Protein AF-A0A1Y2ICF9-F1 (afdb_monomer_lite)

Organism: Trametes coccinea (strain BRFM310) (NCBI:txid1353009)

Radius of gyration: 53.93 Å; chains: 1; bounding box: 78×38×171 Å

Structure (mmCIF, N/CA/C/O backbone):
data_AF-A0A1Y2ICF9-F1
#
_entry.id   AF-A0A1Y2ICF9-F1
#
loop_
_atom_site.group_PDB
_atom_site.id
_atom_site.type_symbol
_atom_site.label_atom_id
_atom_site.label_alt_id
_atom_site.label_comp_id
_atom_site.label_asym_id
_atom_site.label_entity_id
_atom_site.label_seq_id
_atom_site.pdbx_PDB_ins_code
_atom_site.Cartn_x
_atom_site.Cartn_y
_atom_site.Cartn_z
_atom_site.occupancy
_atom_site.B_iso_or_equiv
_atom_site.auth_seq_id
_atom_site.auth_comp_id
_atom_site.auth_asym_id
_atom_site.auth_atom_id
_atom_site.pdbx_PDB_model_num
ATOM 1 N N . MET A 1 1 ? 3.683 20.636 145.045 1.00 34.81 1 MET A N 1
ATOM 2 C CA . MET A 1 1 ? 4.349 19.622 144.196 1.00 34.81 1 MET A CA 1
ATOM 3 C C . MET A 1 1 ? 3.265 18.666 143.721 1.00 34.81 1 MET A C 1
ATOM 5 O O . MET A 1 1 ? 2.568 18.161 144.579 1.00 34.81 1 MET A O 1
ATOM 9 N N . ALA A 1 2 ? 2.976 18.419 142.451 1.00 38.34 2 ALA A N 1
ATOM 10 C CA . ALA A 1 2 ? 3.528 18.870 141.181 1.00 38.34 2 ALA A CA 1
ATOM 11 C C . ALA A 1 2 ? 2.382 18.746 140.137 1.00 38.34 2 ALA A C 1
ATOM 13 O O . ALA A 1 2 ? 1.603 17.802 140.198 1.00 38.34 2 ALA A O 1
ATOM 14 N N . THR A 1 3 ? 2.125 19.810 139.366 1.00 39.16 3 THR A N 1
ATOM 15 C CA . THR A 1 3 ? 2.226 19.852 137.885 1.00 39.16 3 THR A CA 1
ATOM 16 C C . THR A 1 3 ? 1.161 19.025 137.144 1.00 39.16 3 THR A C 1
ATOM 18 O O . THR A 1 3 ? 1.224 17.806 137.115 1.00 39.16 3 THR A O 1
ATOM 21 N N . SER A 1 4 ? 0.100 19.646 136.610 1.00 44.91 4 SER A N 1
ATOM 22 C CA . SER A 1 4 ? 0.092 20.302 135.283 1.00 44.91 4 SER A CA 1
ATOM 23 C C . SER A 1 4 ? 0.595 19.360 134.190 1.00 44.91 4 SER A C 1
ATOM 25 O O . SER A 1 4 ? 1.806 19.208 134.095 1.00 44.91 4 SER A O 1
ATOM 27 N N . HIS A 1 5 ? -0.319 18.752 133.412 1.00 50.75 5 HIS A N 1
ATOM 28 C CA . HIS A 1 5 ? -0.173 18.408 131.978 1.00 50.75 5 HIS A CA 1
ATOM 29 C C . HIS A 1 5 ? -1.442 17.735 131.360 1.00 50.75 5 HIS A C 1
ATOM 31 O O . HIS A 1 5 ? -1.362 16.605 130.899 1.00 50.75 5 HIS A O 1
ATOM 37 N N . PRO A 1 6 ? -2.632 18.382 131.299 1.00 53.06 6 PRO A N 1
ATOM 38 C CA . PRO A 1 6 ? -3.702 17.927 130.391 1.00 53.06 6 PRO A CA 1
ATOM 39 C C . PRO A 1 6 ? -3.898 18.840 129.163 1.00 53.06 6 PRO A C 1
ATOM 41 O O . PRO A 1 6 ? -4.589 18.473 128.216 1.00 53.06 6 PRO A O 1
ATOM 44 N N . ILE A 1 7 ? -3.292 20.034 129.153 1.00 54.41 7 ILE A N 1
ATOM 45 C CA . ILE A 1 7 ? -3.533 21.051 128.112 1.00 54.41 7 ILE A CA 1
ATOM 46 C C . ILE A 1 7 ? -2.681 20.790 126.857 1.00 54.41 7 ILE A C 1
ATOM 48 O O . ILE A 1 7 ? -3.176 20.918 125.743 1.00 54.41 7 ILE A O 1
ATOM 52 N N . THR A 1 8 ? -1.432 20.340 127.004 1.00 53.88 8 THR A N 1
ATOM 53 C CA . THR A 1 8 ? -0.545 20.020 125.868 1.00 53.88 8 THR A CA 1
ATOM 54 C C . THR A 1 8 ? -0.964 18.755 125.115 1.00 53.88 8 THR A C 1
ATOM 56 O O . THR A 1 8 ? -0.799 18.696 123.899 1.00 53.88 8 THR A O 1
ATOM 59 N N . GLN A 1 9 ? -1.578 17.775 125.788 1.00 55.34 9 GLN A N 1
ATOM 60 C CA . GLN A 1 9 ? -2.111 16.575 125.129 1.00 55.34 9 GLN A CA 1
ATOM 61 C C . GLN A 1 9 ? -3.333 16.880 124.256 1.00 55.34 9 GLN A C 1
ATOM 63 O O . GLN A 1 9 ? -3.392 16.373 123.140 1.00 55.34 9 GLN A O 1
ATOM 68 N N . ASN A 1 10 ? -4.237 17.764 124.697 1.00 61.06 10 ASN A N 1
ATOM 69 C CA . ASN A 1 10 ? -5.411 18.153 123.907 1.00 61.06 10 ASN A CA 1
ATOM 70 C C . ASN A 1 10 ? -5.037 18.904 122.617 1.00 61.06 10 ASN A C 1
ATOM 72 O O . ASN A 1 10 ? -5.559 18.586 121.549 1.00 61.06 10 ASN A O 1
ATOM 76 N N . VAL A 1 11 ? -4.077 19.833 122.685 1.00 68.50 11 VAL A N 1
ATOM 77 C CA . VAL A 1 11 ? -3.631 20.605 121.509 1.00 68.50 11 VAL A CA 1
ATOM 78 C C . VAL A 1 11 ? -2.923 19.714 120.483 1.00 68.50 11 VAL A C 1
ATOM 80 O O . VAL A 1 11 ? -3.147 19.855 119.283 1.00 68.50 11 VAL A O 1
ATOM 83 N N . ILE A 1 12 ? -2.114 18.748 120.932 1.00 72.25 12 ILE A N 1
ATOM 84 C CA . ILE A 1 12 ? -1.444 17.793 120.033 1.00 72.25 12 ILE A CA 1
ATOM 85 C C . ILE A 1 12 ? -2.461 16.844 119.383 1.00 72.25 12 ILE A C 1
ATOM 87 O O . ILE A 1 12 ? -2.347 16.553 118.192 1.00 72.25 12 ILE A O 1
ATOM 91 N N . THR A 1 13 ? -3.482 16.388 120.115 1.00 75.88 13 THR A N 1
ATOM 92 C CA . THR A 1 13 ? -4.549 15.563 119.525 1.00 75.88 13 THR A CA 1
ATOM 93 C C . THR A 1 13 ? -5.399 16.332 118.518 1.00 75.88 13 THR A C 1
ATOM 95 O O . THR A 1 13 ? -5.801 15.762 117.507 1.00 75.88 13 THR A O 1
ATOM 98 N N . GLU A 1 14 ? -5.637 17.623 118.744 1.00 76.31 14 GLU A N 1
ATOM 99 C CA . GLU A 1 14 ? -6.424 18.469 117.844 1.00 76.31 14 GLU A CA 1
ATOM 100 C C . GLU A 1 14 ? -5.640 18.842 116.575 1.00 76.31 14 GLU A C 1
ATOM 102 O O . GLU A 1 14 ? -6.180 18.761 115.471 1.00 76.31 14 GLU A O 1
ATOM 107 N N . LEU A 1 15 ? -4.336 19.117 116.696 1.00 76.38 15 LEU A N 1
ATOM 108 C CA . LEU A 1 15 ? -3.433 19.295 115.552 1.00 76.38 15 LEU A CA 1
ATOM 109 C C . LEU A 1 15 ? -3.286 18.017 114.722 1.00 76.38 15 LEU A C 1
ATOM 111 O O . LEU A 1 15 ? -3.357 18.088 113.498 1.00 76.38 15 LEU A O 1
ATOM 115 N N . ASN A 1 16 ? -3.142 16.850 115.357 1.00 80.25 16 ASN A N 1
ATOM 116 C CA . ASN A 1 16 ? -3.101 15.571 114.642 1.00 80.25 16 ASN A CA 1
ATOM 117 C C . ASN A 1 16 ? -4.422 15.267 113.937 1.00 80.25 16 ASN A C 1
ATOM 119 O O . ASN A 1 16 ? -4.419 14.752 112.822 1.00 80.25 16 ASN A O 1
ATOM 123 N N . ARG A 1 17 ? -5.554 15.625 114.552 1.00 78.75 17 ARG A N 1
ATOM 124 C CA . ARG A 1 17 ? -6.864 15.496 113.915 1.00 78.75 17 ARG A CA 1
ATOM 125 C C . ARG A 1 17 ? -6.974 16.410 112.700 1.00 78.75 17 ARG A C 1
ATOM 127 O O . ARG A 1 17 ? -7.385 15.934 111.650 1.00 78.75 17 ARG A O 1
ATOM 134 N N . SER A 1 18 ? -6.543 17.667 112.831 1.00 79.50 18 SER A N 1
ATOM 135 C CA . SER A 1 18 ? -6.512 18.648 111.742 1.00 79.50 18 SER A CA 1
ATOM 136 C C . SER A 1 18 ? -5.614 18.193 110.587 1.00 79.50 18 SER A C 1
ATOM 138 O O . SER A 1 18 ? -6.052 18.199 109.439 1.00 79.50 18 SER A O 1
ATOM 140 N N . LEU A 1 19 ? -4.407 17.699 110.884 1.00 80.19 19 LEU A N 1
ATOM 141 C CA . LEU A 1 19 ? -3.481 17.126 109.903 1.00 80.19 19 LEU A CA 1
ATOM 142 C C . LEU A 1 19 ? -4.045 15.877 109.228 1.00 80.19 19 LEU A C 1
ATOM 144 O O . LEU A 1 19 ? -3.908 15.752 108.019 1.00 80.19 19 LEU A O 1
ATOM 148 N N . MET A 1 20 ? -4.727 14.992 109.959 1.00 81.50 20 MET A N 1
ATOM 149 C CA . MET A 1 20 ? -5.412 13.845 109.357 1.00 81.50 20 MET A CA 1
ATOM 150 C C . MET A 1 20 ? -6.557 14.279 108.441 1.00 81.50 20 MET A C 1
ATOM 152 O O . MET A 1 20 ? -6.712 13.715 107.361 1.00 81.50 20 MET A O 1
ATOM 156 N N . THR A 1 21 ? -7.328 15.304 108.815 1.00 81.38 21 THR A N 1
ATOM 157 C CA . THR A 1 21 ? -8.340 15.877 107.915 1.00 81.38 21 THR A CA 1
ATOM 158 C C . THR A 1 21 ? -7.719 16.556 106.700 1.00 81.38 21 THR A C 1
ATOM 160 O O . THR A 1 21 ? -8.232 16.366 105.608 1.00 81.38 21 THR A O 1
ATOM 163 N N . LEU A 1 22 ? -6.607 17.282 106.850 1.00 78.56 22 LEU A N 1
ATOM 164 C CA . LEU A 1 22 ? -5.887 17.923 105.742 1.00 78.56 22 LEU A CA 1
ATOM 165 C C . LEU A 1 22 ? -5.233 16.900 104.810 1.00 78.56 22 LEU A C 1
ATOM 167 O O . LEU A 1 22 ? -5.237 17.075 103.599 1.00 78.56 22 LEU A O 1
ATOM 171 N N . GLN A 1 23 ? -4.701 15.811 105.360 1.00 80.62 23 GLN A N 1
ATOM 172 C CA . GLN A 1 23 ? -4.160 14.693 104.594 1.00 80.62 23 GLN A CA 1
ATOM 173 C C . GLN A 1 23 ? -5.278 13.942 103.861 1.00 80.62 23 GLN A C 1
ATOM 175 O O . GLN A 1 23 ? -5.097 13.555 102.710 1.00 80.62 23 GLN A O 1
ATOM 180 N N . GLY A 1 24 ? -6.448 13.795 104.491 1.00 78.50 24 GLY A N 1
ATOM 181 C CA . GLY A 1 24 ? -7.648 13.248 103.862 1.00 78.50 24 GLY A CA 1
ATOM 182 C C . GLY A 1 24 ? -8.181 14.129 102.732 1.00 78.50 24 GLY A C 1
ATOM 183 O O . GLY A 1 24 ? -8.489 13.611 101.665 1.00 78.50 24 GLY A O 1
ATOM 184 N N . THR A 1 25 ? -8.229 15.453 102.919 1.00 78.69 25 THR A N 1
ATOM 185 C CA . THR A 1 25 ? -8.689 16.388 101.880 1.00 78.69 25 THR A CA 1
ATOM 186 C C . THR A 1 25 ? -7.676 16.571 100.755 1.00 78.69 25 THR A C 1
ATOM 188 O O . THR A 1 25 ? -8.079 16.685 99.605 1.00 78.69 25 THR A O 1
ATOM 191 N N . LEU A 1 26 ? -6.368 16.554 101.036 1.00 78.75 26 LEU A N 1
ATOM 192 C CA . LEU A 1 26 ? -5.328 16.536 99.999 1.00 78.75 26 LEU A CA 1
ATOM 193 C C . LEU A 1 26 ? -5.333 15.219 99.216 1.00 78.75 26 LEU A C 1
ATOM 195 O O . LEU A 1 26 ? -5.157 15.243 98.001 1.00 78.75 26 LEU A O 1
ATOM 199 N N . GLY A 1 27 ? -5.577 14.088 99.886 1.00 78.56 27 GLY A N 1
ATOM 200 C CA . GLY A 1 27 ? -5.766 12.792 99.234 1.00 78.56 27 GLY A CA 1
ATOM 201 C C . GLY A 1 27 ? -6.990 12.787 98.318 1.00 78.56 27 GLY A C 1
ATOM 202 O O . GLY A 1 27 ? -6.866 12.442 97.146 1.00 78.56 27 GLY A O 1
ATOM 203 N N . SER A 1 28 ? -8.139 13.263 98.810 1.00 80.38 28 SER A N 1
ATOM 204 C CA . SER A 1 28 ? -9.368 13.333 98.013 1.00 80.38 28 SER A CA 1
ATOM 205 C C . SER A 1 28 ? -9.273 14.344 96.871 1.00 80.38 28 SER A C 1
ATOM 207 O O . SER A 1 28 ? -9.797 14.089 95.797 1.00 80.38 28 SER A O 1
ATOM 209 N N . LEU A 1 29 ? -8.590 15.477 97.071 1.00 80.81 29 LEU A N 1
ATOM 210 C CA . LEU A 1 29 ? -8.365 16.472 96.020 1.00 80.81 29 LEU A CA 1
ATOM 211 C C . LEU A 1 29 ? -7.391 15.946 94.957 1.00 80.81 29 LEU A C 1
ATOM 213 O O . LEU A 1 29 ? -7.589 16.201 93.775 1.00 80.81 29 LEU A O 1
ATOM 217 N N . GLY A 1 30 ? -6.365 15.192 95.363 1.00 78.38 30 GLY A N 1
ATOM 218 C CA . GLY A 1 30 ? -5.458 14.506 94.446 1.00 78.38 30 GLY A CA 1
ATOM 219 C C . GLY A 1 30 ? -6.181 13.449 93.609 1.00 78.38 30 GLY A C 1
ATOM 220 O O . GLY A 1 30 ? -6.015 13.419 92.392 1.00 78.38 30 GLY A O 1
ATOM 221 N N . GLU A 1 31 ? -7.036 12.636 94.232 1.00 82.75 31 GLU A N 1
ATOM 222 C CA . GLU A 1 31 ? -7.897 11.682 93.521 1.00 82.75 31 GLU A CA 1
ATOM 223 C C . GLU A 1 31 ? -8.888 12.389 92.590 1.00 82.75 31 GLU A C 1
ATOM 225 O O . GLU A 1 31 ? -9.009 12.004 91.429 1.00 82.75 31 GLU A O 1
ATOM 230 N N . GLU A 1 32 ? -9.538 13.463 93.041 1.00 84.19 32 GLU A N 1
ATOM 231 C CA . GLU A 1 32 ? -10.471 14.243 92.223 1.00 84.19 32 GLU A CA 1
ATOM 232 C C . GLU A 1 32 ? -9.767 14.904 91.029 1.00 84.19 32 GLU A C 1
ATOM 234 O O . GLU A 1 32 ? -10.294 14.911 89.917 1.00 84.19 32 GLU A O 1
ATOM 239 N N . GLN A 1 33 ? -8.554 15.426 91.219 1.00 81.00 33 GLN A N 1
ATOM 240 C CA . GLN A 1 33 ? -7.776 16.047 90.151 1.00 81.00 33 GLN A CA 1
ATOM 241 C C . GLN A 1 33 ? -7.301 15.014 89.120 1.00 81.00 33 GLN A C 1
ATOM 243 O O . GLN A 1 33 ? -7.374 15.274 87.919 1.00 81.00 33 GLN A O 1
ATOM 248 N N . VAL A 1 34 ? -6.875 13.827 89.562 1.00 82.44 34 VAL A N 1
ATOM 249 C CA . VAL A 1 34 ? -6.537 12.709 88.666 1.00 82.44 34 VAL A CA 1
ATOM 250 C C . VAL A 1 34 ? -7.772 12.237 87.896 1.00 82.44 34 VAL A C 1
ATOM 252 O O . VAL A 1 34 ? -7.677 11.977 86.696 1.00 82.44 34 VAL A O 1
ATOM 255 N N . GLN A 1 35 ? -8.932 12.182 88.551 1.00 83.56 35 GLN A N 1
ATOM 256 C CA . GLN A 1 35 ? -10.187 11.801 87.913 1.00 83.56 35 GLN A CA 1
ATOM 257 C C . GLN A 1 35 ? -10.614 12.828 86.855 1.00 83.56 35 GLN A C 1
ATOM 259 O O . GLN A 1 35 ? -10.905 12.443 85.729 1.00 83.56 35 GLN A O 1
ATOM 264 N N . ARG A 1 36 ? -10.534 14.132 87.152 1.00 81.25 36 ARG A N 1
ATOM 265 C CA . ARG A 1 36 ? -10.828 15.197 86.177 1.00 81.25 36 ARG A CA 1
ATOM 266 C C . ARG A 1 36 ? -9.891 15.172 84.975 1.00 81.25 36 ARG A C 1
ATOM 268 O O . ARG A 1 36 ? -10.359 15.268 83.852 1.00 81.25 36 ARG A O 1
ATOM 275 N N . ILE A 1 37 ? -8.585 14.986 85.187 1.00 83.00 37 ILE A N 1
ATOM 276 C CA . ILE A 1 37 ? -7.622 14.868 84.078 1.00 83.00 37 ILE A CA 1
ATOM 277 C C . ILE A 1 37 ? -7.957 13.655 83.201 1.00 83.00 37 ILE A C 1
ATOM 279 O O . ILE A 1 37 ? -7.844 13.723 81.977 1.00 83.00 37 ILE A O 1
ATOM 283 N N . ARG A 1 38 ? -8.383 12.544 83.811 1.00 82.88 38 ARG A N 1
ATOM 284 C CA . ARG A 1 38 ? -8.805 11.341 83.089 1.00 82.88 38 ARG A CA 1
ATOM 285 C C . ARG A 1 38 ? -10.092 11.572 82.298 1.00 82.88 38 ARG A C 1
ATOM 287 O O . ARG A 1 38 ? -10.152 11.172 81.138 1.00 82.88 38 ARG A O 1
ATOM 294 N N . ASP A 1 39 ? -11.075 12.230 82.899 1.00 85.19 39 ASP A N 1
ATOM 295 C CA . ASP A 1 39 ? -12.357 12.541 82.270 1.00 85.19 39 ASP A CA 1
ATOM 296 C C . ASP A 1 39 ? -12.180 13.543 81.117 1.00 85.19 39 ASP A C 1
ATOM 298 O O . ASP A 1 39 ? -12.708 13.325 80.027 1.00 85.19 39 ASP A O 1
ATOM 302 N N . ASP A 1 40 ? -11.348 14.572 81.299 1.00 85.75 40 ASP A N 1
ATOM 303 C CA . ASP A 1 40 ? -10.993 15.542 80.257 1.00 85.75 40 ASP A CA 1
ATOM 304 C C . ASP A 1 40 ? -10.229 14.873 79.104 1.00 85.75 40 ASP A C 1
ATOM 306 O O . ASP A 1 40 ? -10.531 15.105 77.930 1.00 85.75 40 ASP A O 1
ATOM 310 N N . ALA A 1 41 ? -9.271 13.991 79.411 1.00 84.31 41 ALA A N 1
ATOM 311 C CA . ALA A 1 41 ? -8.550 13.218 78.400 1.00 84.31 41 ALA A CA 1
ATOM 312 C C . ALA A 1 41 ? -9.489 12.280 77.626 1.00 84.31 41 ALA A C 1
ATOM 314 O O . ALA A 1 41 ? -9.359 12.134 76.408 1.00 84.31 41 ALA A O 1
ATOM 315 N N . GLN A 1 42 ? -10.460 11.669 78.305 1.00 86.88 42 GLN A N 1
ATOM 316 C CA . GLN A 1 42 ? -11.452 10.798 77.685 1.00 86.88 42 GLN A CA 1
ATOM 317 C C . GLN A 1 42 ? -12.433 11.588 76.807 1.00 86.88 42 GLN A C 1
ATOM 319 O O . GLN A 1 42 ? -12.717 11.164 75.686 1.00 86.88 42 GLN A O 1
ATOM 324 N N . ALA A 1 43 ? -12.885 12.762 77.253 1.00 85.81 43 ALA A N 1
ATOM 325 C CA . ALA A 1 43 ? -13.725 13.663 76.466 1.00 85.81 43 ALA A CA 1
ATOM 326 C C . ALA A 1 43 ? -12.991 14.190 75.218 1.00 85.81 43 ALA A C 1
ATOM 328 O O . ALA A 1 43 ? -13.561 14.241 74.121 1.00 85.81 43 ALA A O 1
ATOM 329 N N . TYR A 1 44 ? -11.703 14.519 75.353 1.00 88.75 44 TYR A N 1
ATOM 330 C CA . TYR A 1 44 ? -10.849 14.911 74.232 1.00 88.75 44 TYR A CA 1
ATOM 331 C C . TYR A 1 44 ? -10.653 13.766 73.225 1.00 88.75 44 TYR A C 1
ATOM 333 O O . TYR A 1 44 ? -10.804 13.954 72.018 1.00 88.75 44 TYR A O 1
ATOM 341 N N . LEU A 1 45 ? -10.378 12.548 73.699 1.00 86.69 45 LEU A N 1
ATOM 342 C CA . LEU A 1 45 ? -10.268 11.373 72.828 1.00 86.69 45 LEU A CA 1
ATOM 343 C C . LEU A 1 45 ? -11.589 11.069 72.113 1.00 86.69 45 LEU A C 1
ATOM 345 O O . LEU A 1 45 ? -11.588 10.763 70.922 1.00 86.69 45 LEU A O 1
ATOM 349 N N . GLN A 1 46 ? -12.721 11.201 72.802 1.00 90.31 46 GLN A N 1
ATOM 350 C CA . GLN A 1 46 ? -14.035 10.944 72.221 1.00 90.31 46 GLN A CA 1
ATOM 351 C C . GLN A 1 46 ? -14.388 11.957 71.124 1.00 90.31 46 GLN A C 1
ATOM 353 O O . GLN A 1 46 ? -14.891 11.565 70.070 1.00 90.31 46 GLN A O 1
ATOM 358 N N . THR A 1 47 ? -14.064 13.236 71.318 1.00 89.62 47 THR A N 1
ATOM 359 C CA . THR A 1 47 ? -14.243 14.268 70.282 1.00 89.62 47 THR A CA 1
ATOM 360 C C . THR A 1 47 ? -13.310 14.057 69.088 1.00 89.62 47 THR A C 1
ATOM 362 O O . THR A 1 47 ? -13.748 14.198 67.944 1.00 89.62 47 THR A O 1
ATOM 365 N N . GLN A 1 48 ? -12.061 13.631 69.308 1.00 89.75 48 GLN A N 1
ATOM 366 C CA . GLN A 1 48 ? -11.150 13.267 68.216 1.00 89.75 48 GLN A CA 1
ATOM 367 C C . GLN A 1 48 ? -11.676 12.076 67.405 1.00 89.75 48 GLN A C 1
ATOM 369 O O . GLN A 1 48 ? -11.747 12.173 66.180 1.00 89.75 48 GLN A O 1
ATOM 374 N N . ILE A 1 49 ? -12.131 11.003 68.062 1.00 89.62 49 ILE A N 1
ATOM 375 C CA . ILE A 1 49 ? -12.720 9.826 67.398 1.00 89.62 49 ILE A CA 1
ATOM 376 C C . ILE A 1 49 ? -13.953 10.220 66.577 1.00 89.62 49 ILE A C 1
ATOM 378 O O . ILE A 1 49 ? -14.081 9.812 65.425 1.00 89.62 49 ILE A O 1
ATOM 382 N N . GLN A 1 50 ? -14.836 11.059 67.124 1.00 90.88 50 GLN A N 1
ATOM 383 C CA . GLN A 1 50 ? -15.998 11.562 66.386 1.00 90.88 50 GLN A CA 1
ATOM 384 C C . GLN A 1 50 ? -15.585 12.377 65.156 1.00 90.88 50 GLN A C 1
ATOM 386 O O . GLN A 1 50 ? -16.160 12.197 64.084 1.00 90.88 50 GLN A O 1
ATOM 391 N N . SER A 1 51 ? -14.562 13.226 65.280 1.00 91.69 51 SER A N 1
ATOM 392 C CA . SER A 1 51 ? -14.063 14.022 64.156 1.00 91.69 51 SER A CA 1
ATOM 393 C C . SER A 1 51 ? -13.428 13.161 63.058 1.00 91.69 51 SER A C 1
ATOM 395 O O . SER A 1 51 ? -13.610 13.444 61.875 1.00 91.69 51 SER A O 1
ATOM 397 N N . VAL A 1 52 ? -12.722 12.088 63.432 1.00 90.19 52 VAL A N 1
ATOM 398 C CA . VAL A 1 52 ? -12.121 11.136 62.490 1.00 90.19 52 VAL A CA 1
ATOM 399 C C . VAL A 1 52 ? -13.208 10.334 61.782 1.00 90.19 52 VAL A C 1
ATOM 401 O O . VAL A 1 52 ? -13.177 10.252 60.559 1.00 90.19 52 VAL A O 1
ATOM 404 N N . ASN A 1 53 ? -14.211 9.834 62.507 1.00 90.38 53 ASN A N 1
ATOM 405 C CA . ASN A 1 53 ? -15.342 9.122 61.908 1.00 90.38 53 ASN A CA 1
ATOM 406 C C . ASN A 1 53 ? -16.134 10.018 60.945 1.00 90.38 53 ASN A C 1
ATOM 408 O O . ASN A 1 53 ? -16.503 9.576 59.862 1.00 90.38 53 ASN A O 1
ATOM 412 N N . ALA A 1 54 ? -16.345 11.291 61.296 1.00 91.62 54 ALA A N 1
ATOM 413 C CA . ALA A 1 54 ? -17.002 12.251 60.411 1.00 91.62 54 ALA A CA 1
ATOM 414 C C . ALA A 1 54 ? -16.186 12.509 59.132 1.00 91.62 54 ALA A C 1
ATOM 416 O O . ALA A 1 54 ? -16.746 12.527 58.038 1.00 91.62 54 ALA A O 1
ATOM 417 N N . LYS A 1 55 ? -14.859 12.657 59.250 1.00 89.50 55 LYS A N 1
ATOM 418 C CA . LYS A 1 55 ? -13.964 12.804 58.091 1.00 89.50 55 LYS A CA 1
ATOM 419 C C . LYS A 1 55 ? -13.913 11.543 57.229 1.00 89.50 55 LYS A C 1
ATOM 421 O O . LYS A 1 55 ? -13.879 11.664 56.010 1.00 89.50 55 LYS A O 1
ATOM 426 N N . MET A 1 56 ? -13.923 10.355 57.837 1.00 89.06 56 MET A N 1
ATOM 427 C CA . MET A 1 56 ? -14.001 9.087 57.107 1.00 89.06 56 MET A CA 1
ATOM 428 C C . MET A 1 56 ? -15.319 8.978 56.344 1.00 89.06 56 MET A C 1
ATOM 430 O O . MET A 1 56 ? -15.277 8.716 55.150 1.00 89.06 56 MET A O 1
ATOM 434 N N . GLY A 1 57 ? -16.455 9.287 56.978 1.00 91.88 57 GLY A N 1
ATOM 435 C CA . GLY A 1 57 ? -17.758 9.281 56.307 1.00 91.88 57 GLY A CA 1
ATOM 436 C C . GLY A 1 57 ? -17.819 10.254 55.126 1.00 91.88 57 GLY A C 1
ATOM 437 O O . GLY A 1 57 ? -18.211 9.869 54.030 1.00 91.88 57 GLY A O 1
ATOM 438 N N . GL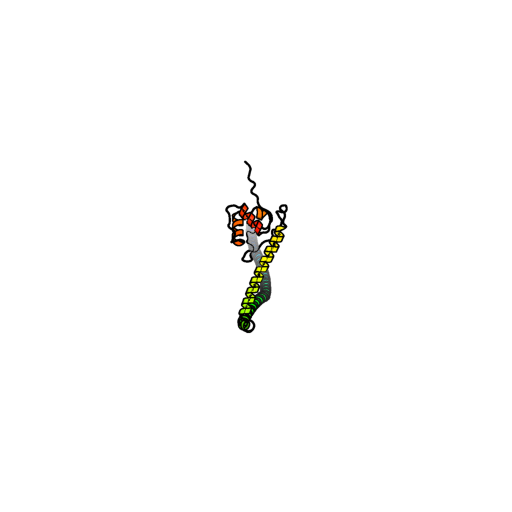N A 1 58 ? -17.331 11.488 55.302 1.00 91.50 58 GLN A N 1
ATOM 439 C CA . GLN A 1 58 ? -17.238 12.456 54.200 1.00 91.50 58 GLN A CA 1
ATOM 440 C C . GLN A 1 58 ? -16.301 11.985 53.078 1.00 91.50 58 GLN A C 1
ATOM 442 O O . GLN A 1 58 ? -16.584 12.205 51.902 1.00 91.50 58 GLN A O 1
ATOM 447 N N . SER A 1 59 ? -15.182 11.340 53.420 1.00 89.50 59 SER A N 1
ATOM 448 C CA . SER A 1 59 ? -14.251 10.805 52.424 1.00 89.50 59 SER A CA 1
ATOM 449 C C . SER A 1 59 ? -14.833 9.608 51.673 1.00 89.50 59 SER A C 1
ATOM 451 O O . SER A 1 59 ? -14.571 9.475 50.481 1.00 89.50 59 SER A O 1
ATOM 453 N N . GLU A 1 60 ? -15.599 8.743 52.340 1.00 90.88 60 GLU A N 1
ATOM 454 C CA . GLU A 1 60 ? -16.289 7.614 51.710 1.00 90.88 60 GLU A CA 1
ATOM 455 C C . GLU A 1 60 ? -17.380 8.103 50.756 1.00 90.88 60 GLU A C 1
ATOM 457 O O . GLU A 1 60 ? -17.470 7.616 49.630 1.00 90.88 60 GLU A O 1
ATOM 462 N N . GLU A 1 61 ? -18.163 9.110 51.152 1.00 93.00 61 GLU A N 1
ATOM 463 C CA . GLU A 1 61 ? -19.154 9.740 50.273 1.00 93.00 61 GLU A CA 1
ATOM 464 C C . GLU A 1 61 ? -18.497 10.383 49.047 1.00 93.00 61 GLU A C 1
ATOM 466 O O . GLU A 1 61 ? -18.950 10.170 47.921 1.00 93.00 61 GLU A O 1
ATOM 471 N N . ALA A 1 62 ? -17.393 11.113 49.237 1.00 91.38 62 ALA A N 1
ATOM 472 C CA . ALA A 1 62 ? -16.648 11.717 48.137 1.00 91.38 62 ALA A CA 1
ATOM 473 C C . ALA A 1 62 ? -16.049 10.662 47.190 1.00 91.38 62 ALA A C 1
ATOM 475 O O . ALA A 1 62 ? -16.131 10.816 45.971 1.00 91.38 62 ALA A O 1
ATOM 476 N N . GLN A 1 63 ? -15.487 9.573 47.726 1.00 90.69 63 GLN A N 1
ATOM 477 C CA . GLN A 1 63 ? -14.975 8.472 46.906 1.00 90.69 63 GLN A CA 1
ATOM 478 C C . GLN A 1 63 ? -16.093 7.763 46.145 1.00 90.69 63 GLN A C 1
ATOM 480 O O . GLN A 1 63 ? -15.939 7.499 44.955 1.00 90.69 63 GLN A O 1
ATOM 485 N N . ASN A 1 64 ? -17.233 7.497 46.785 1.00 93.31 64 ASN A N 1
ATOM 486 C CA . ASN A 1 64 ? -18.376 6.892 46.105 1.00 93.31 64 ASN A CA 1
ATOM 487 C C . ASN A 1 64 ? -18.900 7.786 44.977 1.00 93.31 64 ASN A C 1
ATOM 489 O O . ASN A 1 64 ? -19.195 7.278 43.897 1.00 93.31 64 ASN A O 1
ATOM 493 N N . ALA A 1 65 ? -18.951 9.105 45.183 1.00 92.69 65 ALA A N 1
ATOM 494 C CA . ALA A 1 65 ? -19.324 10.048 44.134 1.00 92.69 65 ALA A CA 1
ATOM 495 C C . ALA A 1 65 ? -18.344 10.007 42.946 1.00 92.69 65 ALA A C 1
ATOM 497 O O . ALA A 1 65 ? -18.781 9.936 41.799 1.00 92.69 65 ALA A O 1
ATOM 498 N N . GLN A 1 66 ? -17.033 9.972 43.208 1.00 89.50 66 GLN A N 1
ATOM 499 C CA . GLN A 1 66 ? -16.005 9.860 42.164 1.00 89.50 66 GLN A CA 1
ATOM 500 C C . GLN A 1 66 ? -16.080 8.533 41.401 1.00 89.50 66 GLN A C 1
ATOM 502 O O . GLN A 1 66 ? -15.946 8.504 40.179 1.00 89.50 66 GLN A O 1
ATOM 507 N N . VAL A 1 67 ? -16.310 7.422 42.106 1.00 92.50 67 VAL A N 1
ATOM 508 C CA . VAL A 1 67 ? -16.476 6.101 41.485 1.00 92.50 67 VAL A CA 1
ATOM 509 C C . VAL A 1 67 ? -17.712 6.083 40.593 1.00 92.50 67 VAL A C 1
ATOM 511 O O . VAL A 1 67 ? -17.674 5.516 39.501 1.00 92.50 67 VAL A O 1
ATOM 514 N N . GLU A 1 68 ? -18.804 6.706 41.028 1.00 94.25 68 GLU A N 1
ATOM 515 C CA . GLU A 1 68 ? -20.032 6.758 40.243 1.00 94.25 68 GLU A CA 1
ATOM 516 C C . GLU A 1 68 ? -19.889 7.658 39.009 1.00 94.25 68 GLU A C 1
ATOM 518 O O . GLU A 1 68 ? -20.322 7.281 37.919 1.00 94.25 68 GLU A O 1
ATOM 523 N N . GLU A 1 69 ? -19.195 8.791 39.131 1.00 91.81 69 GLU A N 1
ATOM 524 C CA . GLU A 1 69 ? -18.834 9.635 37.990 1.00 91.81 69 GLU A CA 1
ATOM 525 C C . GLU A 1 69 ? -17.974 8.866 36.977 1.00 91.81 69 GLU A C 1
ATOM 527 O O . GLU A 1 69 ? -18.270 8.866 35.778 1.00 91.81 69 GLU A O 1
ATOM 532 N N . LEU A 1 70 ? -16.958 8.141 37.455 1.00 88.38 70 LEU A N 1
ATOM 533 C CA . LEU A 1 70 ? -16.098 7.331 36.601 1.00 88.38 70 LEU A CA 1
ATOM 534 C C . LEU A 1 70 ? -16.893 6.236 35.885 1.00 88.38 70 LEU A C 1
ATOM 536 O O . LEU A 1 70 ? -16.706 6.045 34.687 1.00 88.38 70 LEU A O 1
ATOM 540 N N . LYS A 1 71 ? -17.818 5.553 36.572 1.00 90.31 71 LYS A N 1
ATOM 541 C CA . LYS A 1 71 ? -18.707 4.563 35.943 1.00 90.31 71 LYS A CA 1
ATOM 542 C C . LYS A 1 71 ? -19.575 5.184 34.856 1.00 90.31 71 LYS A C 1
ATOM 544 O O . LYS A 1 71 ? -19.745 4.573 33.804 1.00 90.31 71 LYS A O 1
ATOM 549 N N . GLN A 1 72 ? -20.119 6.379 35.079 1.00 90.56 72 GLN A N 1
ATOM 550 C CA . GLN A 1 72 ? -20.936 7.068 34.078 1.00 90.56 72 GLN A CA 1
ATOM 551 C C . GLN A 1 72 ? -20.116 7.519 32.869 1.00 90.56 72 GLN A C 1
ATOM 553 O O . GLN A 1 72 ? -20.608 7.460 31.741 1.00 90.56 72 GLN A O 1
ATOM 558 N N . LEU A 1 73 ? -18.881 7.973 33.089 1.00 85.69 73 LEU A N 1
ATOM 559 C CA . LEU A 1 73 ? -17.956 8.301 32.009 1.00 85.69 73 LEU A CA 1
ATOM 560 C C . LEU A 1 73 ? -17.598 7.043 31.219 1.00 85.69 73 LEU A C 1
ATOM 562 O O . LEU A 1 73 ? -17.717 7.038 29.998 1.00 85.69 73 LEU A O 1
ATOM 566 N N . PHE A 1 74 ? -17.238 5.965 31.920 1.00 84.06 74 PHE A N 1
ATOM 567 C CA . PHE A 1 74 ? -16.901 4.688 31.307 1.00 84.06 74 PHE A CA 1
ATOM 568 C C . PHE A 1 74 ? -18.073 4.169 30.484 1.00 84.06 74 PHE A C 1
ATOM 570 O O . PHE A 1 74 ? -17.890 3.835 29.326 1.00 84.06 74 PHE A O 1
ATOM 577 N N . LYS A 1 75 ? -19.293 4.192 31.029 1.00 87.50 75 LYS A N 1
ATOM 578 C CA . LYS A 1 75 ? -20.499 3.777 30.311 1.00 87.50 75 LYS A CA 1
ATOM 579 C C . LYS A 1 75 ? -20.716 4.587 29.031 1.00 87.50 75 LYS A C 1
ATOM 581 O O . LYS A 1 75 ? -20.939 3.986 27.993 1.00 87.50 75 LYS A O 1
ATOM 586 N N . ARG A 1 76 ? -20.595 5.919 29.083 1.00 84.56 76 ARG A N 1
ATOM 587 C CA . ARG A 1 76 ? -20.753 6.779 27.895 1.00 84.56 76 ARG A CA 1
ATOM 588 C C . ARG A 1 76 ? -19.693 6.509 26.834 1.00 84.56 76 ARG A C 1
ATOM 590 O O . ARG A 1 76 ? -20.042 6.281 25.684 1.00 84.56 76 ARG A O 1
ATOM 597 N N . VAL A 1 77 ? -18.419 6.498 27.223 1.00 83.75 77 VAL A N 1
ATOM 598 C CA . VAL A 1 77 ? -17.308 6.262 26.290 1.00 83.75 77 VAL A CA 1
ATOM 599 C C . VAL A 1 77 ? -17.413 4.864 25.689 1.00 83.75 77 VAL A C 1
ATOM 601 O O . VAL A 1 77 ? -17.313 4.714 24.478 1.00 83.75 77 VAL A O 1
ATOM 604 N N . PHE A 1 78 ? -17.689 3.846 26.505 1.00 81.88 78 PHE A N 1
ATOM 605 C CA . PHE A 1 78 ? -17.803 2.474 26.022 1.00 81.88 78 PHE A CA 1
ATOM 606 C C . PHE A 1 78 ? -19.030 2.291 25.127 1.00 81.88 78 PHE A C 1
ATOM 608 O O . PHE A 1 78 ? -18.909 1.682 24.077 1.00 81.88 78 PHE A O 1
ATOM 615 N N . GLU A 1 79 ? -20.199 2.827 25.482 1.00 84.81 79 GLU A N 1
ATOM 616 C CA . GLU A 1 79 ? -21.392 2.713 24.634 1.00 84.81 79 GLU A CA 1
ATOM 617 C C . GLU A 1 79 ? -21.217 3.455 23.304 1.00 84.81 79 GLU A C 1
ATOM 619 O O . GLU A 1 79 ? -21.585 2.917 22.265 1.00 84.81 79 GLU A O 1
ATOM 624 N N . GLU A 1 80 ? -20.623 4.648 23.292 1.00 84.62 80 GLU A N 1
ATOM 625 C CA . GLU A 1 80 ? -20.457 5.418 22.056 1.00 84.62 80 GLU A CA 1
ATOM 626 C C . GLU A 1 80 ? -19.307 4.896 21.183 1.00 84.62 80 GLU A C 1
ATOM 628 O O . GLU A 1 80 ? -19.491 4.702 19.978 1.00 84.62 80 GLU A O 1
ATOM 633 N N . GLU A 1 81 ? -18.129 4.640 21.759 1.00 83.06 81 GLU A N 1
ATOM 634 C CA . GLU A 1 81 ? -16.958 4.195 20.997 1.00 83.06 81 GLU A CA 1
ATOM 635 C C . GLU A 1 81 ? -17.069 2.729 20.582 1.00 83.06 81 GLU A C 1
ATOM 637 O O . GLU A 1 81 ? -16.822 2.420 19.416 1.00 83.06 81 GLU A O 1
ATOM 642 N N . LEU A 1 82 ? -17.502 1.826 21.473 1.00 84.38 82 LEU A N 1
ATOM 643 C CA . LEU A 1 82 ? -17.622 0.404 21.134 1.00 84.38 82 LEU A CA 1
ATOM 644 C C . LEU A 1 82 ? -18.681 0.194 20.052 1.00 84.38 82 LEU A C 1
ATOM 646 O O . LEU A 1 82 ? -18.438 -0.543 19.102 1.00 84.38 82 LEU A O 1
ATOM 650 N N . VAL A 1 83 ? -19.843 0.852 20.161 1.00 86.69 83 VAL A N 1
ATOM 651 C CA . VAL A 1 83 ? -20.897 0.735 19.140 1.00 86.69 83 VAL A CA 1
ATOM 652 C C . VAL A 1 83 ? -20.416 1.302 17.811 1.00 86.69 83 VAL A C 1
ATOM 654 O O . VAL A 1 83 ? -20.685 0.711 16.767 1.00 86.69 83 VAL A O 1
ATOM 657 N N . LYS A 1 84 ? -19.673 2.413 17.822 1.00 88.62 84 LYS A N 1
ATOM 658 C CA . LYS A 1 84 ? -19.125 3.006 16.600 1.00 88.62 84 LYS A CA 1
ATOM 659 C C . LYS A 1 84 ? -18.085 2.104 15.938 1.00 88.62 84 LYS A C 1
ATOM 661 O O . LYS A 1 84 ? -18.139 1.933 14.723 1.00 88.62 84 LYS A O 1
ATOM 666 N N . GLU A 1 85 ? -17.168 1.523 16.704 1.00 87.44 85 GLU A N 1
ATOM 667 C CA . GLU A 1 85 ? -16.143 0.623 16.167 1.00 87.44 85 GLU A CA 1
ATOM 668 C C . GLU A 1 85 ? -16.737 -0.715 15.709 1.00 87.44 85 GLU A C 1
ATOM 670 O O . GLU A 1 85 ? -16.424 -1.170 14.612 1.00 87.44 85 GLU A O 1
ATOM 675 N N . LEU A 1 86 ? -17.675 -1.299 16.463 1.00 86.19 86 LEU A N 1
ATOM 676 C CA . LEU A 1 86 ? -18.406 -2.496 16.029 1.00 86.19 86 LEU A CA 1
ATOM 677 C C . LEU A 1 86 ? -19.198 -2.237 14.750 1.00 86.19 86 LEU A C 1
ATOM 679 O O . LEU A 1 86 ? -19.182 -3.062 13.842 1.00 86.19 86 LEU A O 1
ATOM 683 N N . LYS A 1 87 ? -19.859 -1.079 14.645 1.00 91.38 87 LYS A N 1
ATOM 684 C CA . LYS A 1 87 ? -20.589 -0.702 13.435 1.00 91.38 87 LYS A CA 1
ATOM 685 C C . LYS A 1 87 ? -19.658 -0.604 12.228 1.00 91.38 87 LYS A C 1
ATOM 687 O O . LYS A 1 87 ? -19.988 -1.161 11.191 1.00 91.38 87 LYS A O 1
ATOM 692 N N . LYS A 1 88 ? -18.496 0.042 12.366 1.00 93.12 88 LYS A N 1
ATOM 693 C CA . LYS A 1 88 ? -17.495 0.105 11.287 1.00 93.12 88 LYS A CA 1
ATOM 694 C C . LYS A 1 88 ? -16.995 -1.280 10.884 1.00 93.12 88 LYS A C 1
ATOM 696 O O . LYS A 1 88 ? -16.839 -1.536 9.697 1.00 93.12 88 LYS A O 1
ATOM 701 N N . LEU A 1 89 ? -16.732 -2.150 11.861 1.00 91.94 89 LEU A N 1
ATOM 702 C CA . LEU A 1 89 ? -16.258 -3.508 11.605 1.00 91.94 89 LEU A CA 1
ATOM 703 C C . LEU A 1 89 ? -17.301 -4.311 10.817 1.00 91.94 89 LEU A C 1
ATOM 705 O O . LEU A 1 89 ? -16.967 -4.899 9.796 1.00 91.94 89 LEU A O 1
ATOM 709 N N . ILE A 1 90 ? -18.566 -4.262 11.247 1.00 92.12 90 ILE A N 1
ATOM 710 C CA . ILE A 1 90 ? -19.681 -4.927 10.561 1.00 92.12 90 ILE A CA 1
ATOM 711 C C . ILE A 1 90 ? -19.889 -4.335 9.167 1.00 92.12 90 ILE A C 1
ATOM 713 O O . ILE A 1 90 ? -20.074 -5.079 8.214 1.00 92.12 90 ILE A O 1
ATOM 717 N N . GLU A 1 91 ? -19.855 -3.008 9.018 1.00 91.94 91 GLU A N 1
ATOM 718 C CA . GLU A 1 91 ? -19.981 -2.363 7.707 1.00 91.94 91 GLU A CA 1
ATOM 719 C C . GLU A 1 91 ? -18.871 -2.818 6.754 1.00 91.94 91 GLU A C 1
ATOM 721 O O . GLU A 1 91 ? -19.159 -3.135 5.604 1.00 91.94 91 GLU A O 1
ATOM 726 N N . ALA A 1 92 ? -17.626 -2.904 7.226 1.00 91.31 92 ALA A N 1
ATOM 727 C CA . ALA A 1 92 ? -16.510 -3.394 6.424 1.00 91.31 92 ALA A CA 1
ATOM 728 C C . ALA A 1 92 ? -16.679 -4.872 6.032 1.00 91.31 92 ALA A C 1
ATOM 730 O O . ALA A 1 92 ? -16.463 -5.219 4.873 1.00 91.31 92 ALA A O 1
ATOM 731 N N . GLU A 1 93 ? -17.098 -5.726 6.968 1.00 92.12 93 GLU A N 1
ATOM 732 C CA . GLU A 1 93 ? -17.318 -7.155 6.722 1.00 92.12 93 GLU A CA 1
ATOM 733 C C . GLU A 1 93 ? -18.473 -7.389 5.738 1.00 92.12 93 GLU A C 1
ATOM 735 O O . GLU A 1 93 ? -18.327 -8.139 4.777 1.00 92.12 93 GLU A O 1
ATOM 740 N N . VAL A 1 94 ? -19.589 -6.675 5.909 1.00 91.88 94 VAL A N 1
ATOM 741 C CA . VAL A 1 94 ? -20.741 -6.744 4.998 1.00 91.88 94 VAL A CA 1
ATOM 742 C C . VAL A 1 94 ? -20.373 -6.233 3.609 1.00 91.88 94 VAL A C 1
ATOM 744 O O . VAL A 1 94 ? -20.770 -6.837 2.618 1.00 91.88 94 VAL A O 1
ATOM 747 N N . LEU A 1 95 ? -19.618 -5.135 3.506 1.00 90.75 95 LEU A N 1
ATOM 748 C CA . LEU A 1 95 ? -19.149 -4.635 2.210 1.00 90.75 95 LEU A CA 1
ATOM 749 C C . LEU A 1 95 ? -18.254 -5.658 1.510 1.00 90.75 95 LEU A C 1
ATOM 751 O O . LEU A 1 95 ? -18.422 -5.888 0.316 1.00 90.75 95 LEU A O 1
ATOM 755 N N . GLN A 1 96 ? -17.358 -6.309 2.252 1.00 92.12 96 GLN A N 1
ATOM 756 C CA . GLN A 1 96 ? -16.513 -7.366 1.710 1.00 92.12 96 GLN A CA 1
ATOM 757 C C . GLN A 1 96 ? -17.342 -8.568 1.230 1.00 92.12 96 GLN A C 1
ATOM 759 O O . GLN A 1 96 ? -17.109 -9.076 0.135 1.00 92.12 96 GLN A O 1
ATOM 764 N N . GLU A 1 97 ? -18.339 -8.997 2.004 1.00 93.06 97 GLU A N 1
ATOM 765 C CA . GLU A 1 97 ? -19.223 -10.099 1.617 1.00 93.06 97 GLU A CA 1
ATOM 766 C C . GLU A 1 97 ? -20.066 -9.744 0.380 1.00 93.06 97 GLU A C 1
ATOM 768 O O . GLU A 1 97 ? -20.221 -10.565 -0.525 1.00 93.06 97 GLU A O 1
ATOM 773 N N . ILE A 1 98 ? -20.556 -8.502 0.287 1.00 90.25 98 ILE A N 1
ATOM 774 C CA . ILE A 1 98 ? -21.238 -7.991 -0.909 1.00 90.25 98 ILE A CA 1
ATOM 775 C C . ILE A 1 98 ? -20.297 -8.021 -2.115 1.00 90.25 98 ILE A C 1
ATOM 777 O O . ILE A 1 98 ? -20.706 -8.499 -3.171 1.00 90.25 98 ILE A O 1
ATOM 781 N N . ASP A 1 99 ? -19.059 -7.546 -1.981 1.00 90.31 99 ASP A N 1
ATOM 782 C CA . ASP A 1 99 ? -18.080 -7.563 -3.072 1.00 90.31 99 ASP A CA 1
ATOM 783 C C . ASP A 1 99 ? -17.818 -8.987 -3.569 1.00 90.31 99 ASP A C 1
ATOM 785 O O . ASP A 1 99 ? -17.744 -9.225 -4.777 1.00 90.31 99 ASP A O 1
ATOM 789 N N . ASP A 1 100 ? -17.714 -9.952 -2.658 1.00 91.56 100 ASP A N 1
ATOM 790 C CA . ASP A 1 100 ? -17.490 -11.352 -3.005 1.00 91.56 100 ASP A CA 1
ATOM 791 C C . ASP A 1 100 ? -18.720 -11.981 -3.681 1.00 91.56 100 ASP A C 1
ATOM 793 O O . ASP A 1 100 ? -18.580 -12.689 -4.686 1.00 91.56 100 ASP A O 1
ATOM 797 N N . LEU A 1 101 ? -19.933 -11.659 -3.218 1.00 91.69 101 LEU A N 1
ATOM 798 C CA . LEU A 1 101 ? -21.182 -12.067 -3.870 1.00 91.69 101 LEU A CA 1
ATOM 799 C C . LEU A 1 101 ? -21.324 -11.458 -5.268 1.00 91.69 101 LEU A C 1
ATOM 801 O O . LEU A 1 101 ? -21.676 -12.162 -6.217 1.00 91.69 101 LEU A O 1
ATOM 805 N N . VAL A 1 102 ? -21.022 -10.167 -5.419 1.00 92.00 102 VAL A N 1
ATOM 806 C CA . VAL A 1 102 ? -21.054 -9.477 -6.712 1.00 92.00 102 VAL A CA 1
ATOM 807 C C . VAL A 1 102 ? -20.025 -10.086 -7.655 1.00 92.00 102 VAL A C 1
ATOM 809 O O . VAL A 1 102 ? -20.370 -10.382 -8.795 1.00 92.00 102 VAL A O 1
ATOM 812 N N . LYS A 1 103 ? -18.793 -10.351 -7.206 1.00 88.25 103 LYS A N 1
ATOM 813 C CA . LYS A 1 103 ? -17.779 -11.037 -8.025 1.00 88.25 103 LYS A CA 1
ATOM 814 C C . LYS A 1 103 ? -18.256 -12.408 -8.489 1.00 88.25 103 LYS A C 1
ATOM 816 O O . LYS A 1 103 ? -18.074 -12.736 -9.659 1.00 88.25 103 LYS A O 1
ATOM 821 N N . ALA A 1 104 ? -18.870 -13.196 -7.607 1.00 88.31 104 ALA A N 1
ATOM 822 C CA . ALA A 1 104 ? -19.384 -14.518 -7.953 1.00 88.31 104 ALA A CA 1
ATOM 823 C C . ALA A 1 104 ? -20.520 -14.439 -8.988 1.00 88.31 104 ALA A C 1
ATOM 825 O O . ALA A 1 104 ? -20.515 -15.176 -9.977 1.00 88.31 104 ALA A O 1
ATOM 826 N N . GLU A 1 105 ? -21.464 -13.517 -8.796 1.00 88.62 105 GLU A N 1
ATOM 827 C CA . GLU A 1 105 ? -22.604 -13.345 -9.696 1.00 88.62 105 GLU A CA 1
ATOM 828 C C . GLU A 1 105 ? -22.178 -12.744 -11.044 1.00 88.62 105 GLU A C 1
ATOM 830 O O . GLU A 1 105 ? -22.644 -13.180 -12.098 1.00 88.62 105 GLU A O 1
ATOM 835 N N . VAL A 1 106 ? -21.230 -11.802 -11.042 1.00 87.56 106 VAL A N 1
ATOM 836 C CA . VAL A 1 106 ? -20.605 -11.289 -12.265 1.00 87.56 106 VAL A CA 1
ATOM 837 C C . VAL A 1 106 ? -19.876 -12.419 -12.977 1.00 87.56 106 VAL A C 1
ATOM 839 O O . VAL A 1 106 ? -20.166 -12.647 -14.139 1.00 87.56 106 VAL A O 1
ATOM 842 N N . ALA A 1 107 ? -19.015 -13.196 -12.318 1.00 83.06 107 ALA A N 1
ATOM 843 C CA . ALA A 1 107 ? -18.294 -14.300 -12.962 1.00 83.06 107 ALA A CA 1
ATOM 844 C C . ALA A 1 107 ? -19.229 -15.349 -13.593 1.00 83.06 107 ALA A C 1
ATOM 846 O O . ALA A 1 107 ? -18.894 -15.940 -14.619 1.00 83.06 107 ALA A O 1
ATOM 847 N N . LYS A 1 108 ? -20.411 -15.562 -13.005 1.00 85.56 108 LYS A N 1
ATOM 848 C CA . LYS A 1 108 ? -21.435 -16.468 -13.531 1.00 85.56 108 LYS A CA 1
ATOM 849 C C . LYS A 1 108 ? -22.146 -15.911 -14.766 1.00 85.56 108 LYS A C 1
ATOM 851 O O . LYS A 1 108 ? -22.383 -16.663 -15.707 1.00 85.56 108 LYS A O 1
ATOM 856 N N . ASN A 1 109 ? -22.484 -14.623 -14.762 1.00 84.38 109 ASN A N 1
ATOM 857 C CA . ASN A 1 109 ? -23.267 -13.992 -15.829 1.00 84.38 109 ASN A CA 1
ATOM 858 C C . ASN A 1 109 ? -22.390 -13.400 -16.947 1.00 84.38 109 ASN A C 1
ATOM 860 O O . ASN A 1 109 ? -22.830 -13.283 -18.086 1.00 84.38 109 ASN A O 1
ATOM 864 N N . LEU A 1 110 ? -21.134 -13.052 -16.659 1.00 80.69 110 LEU A N 1
ATOM 865 C CA . LEU A 1 110 ? -20.203 -12.424 -17.599 1.00 80.69 110 LEU A CA 1
ATOM 866 C C . LEU A 1 110 ? -20.002 -13.240 -18.890 1.00 80.69 110 LEU A C 1
ATOM 868 O O . LEU A 1 110 ? -20.014 -12.619 -19.947 1.00 80.69 110 LEU A O 1
ATOM 872 N N . PRO A 1 111 ? -19.897 -14.587 -18.872 1.00 81.50 111 PRO A N 1
ATOM 873 C CA . PRO A 1 111 ? -19.778 -15.379 -20.097 1.00 81.50 111 PRO A CA 1
ATOM 874 C C . PRO A 1 111 ? -20.997 -15.305 -21.030 1.00 81.50 111 PRO A C 1
ATOM 876 O O . PRO A 1 111 ? -20.852 -15.556 -22.223 1.00 81.50 111 PRO A O 1
ATOM 879 N N . GLU A 1 112 ? -22.187 -14.980 -20.512 1.00 82.50 112 GLU A N 1
ATOM 880 C CA . GLU A 1 112 ? -23.413 -14.850 -21.314 1.00 82.50 112 GLU A CA 1
ATOM 881 C C . GLU A 1 112 ? -23.439 -13.532 -22.102 1.00 82.50 112 GLU A C 1
ATOM 883 O O . GLU A 1 112 ? -23.889 -13.496 -23.246 1.00 82.50 112 GLU A O 1
ATOM 888 N N . TYR A 1 113 ? -22.911 -12.456 -21.512 1.00 79.38 113 TYR A N 1
ATOM 889 C CA . TYR A 1 113 ? -22.883 -11.125 -22.129 1.00 79.38 113 TYR A CA 1
ATOM 890 C C . TYR A 1 113 ? -21.573 -10.821 -22.861 1.00 79.38 113 TYR A C 1
ATOM 892 O O . TYR A 1 113 ? -21.557 -10.003 -23.780 1.00 79.38 113 TYR A O 1
ATOM 900 N N . LEU A 1 114 ? -20.477 -11.465 -22.461 1.00 79.00 114 LEU A N 1
ATOM 901 C CA . LEU A 1 114 ? -19.147 -11.257 -23.012 1.00 79.00 114 LEU A CA 1
ATOM 902 C C . LEU A 1 114 ? -18.463 -12.619 -23.225 1.00 79.00 114 LEU A C 1
ATOM 904 O O . LEU A 1 114 ? -18.002 -13.229 -22.257 1.00 79.00 114 LEU A O 1
ATOM 908 N N . PRO A 1 115 ? -18.372 -13.098 -24.478 1.00 87.00 115 PRO A N 1
ATOM 909 C CA . PRO A 1 115 ? -17.645 -14.316 -24.822 1.00 87.00 115 PRO A CA 1
ATOM 910 C C . PRO A 1 115 ? -16.234 -14.338 -24.229 1.00 87.00 115 PRO A C 1
ATOM 912 O O . PRO A 1 115 ? -15.562 -13.303 -24.156 1.00 87.00 115 PRO A O 1
ATOM 915 N N . GLN A 1 116 ? -15.769 -15.521 -23.823 1.00 79.81 116 GLN A N 1
ATOM 916 C CA . GLN A 1 116 ? -14.452 -15.683 -23.195 1.00 79.81 116 GLN A CA 1
ATOM 917 C C . GLN A 1 116 ? -13.311 -15.205 -24.102 1.00 79.81 116 GLN A C 1
ATOM 919 O O . GLN A 1 116 ? -12.299 -14.717 -23.606 1.00 79.81 116 GLN A O 1
ATOM 924 N N . GLU A 1 117 ? -13.486 -15.278 -25.421 1.00 84.12 117 GLU A N 1
ATOM 925 C CA . GLU A 1 117 ? -12.520 -14.787 -26.401 1.00 84.12 117 GLU A CA 1
ATOM 926 C C . GLU A 1 117 ? -12.315 -13.271 -26.290 1.00 84.12 117 GLU A C 1
ATOM 928 O O . GLU A 1 117 ? -11.178 -12.805 -26.307 1.00 84.12 117 GLU A O 1
ATOM 933 N N . LEU A 1 118 ? -13.398 -12.506 -26.108 1.00 84.62 118 LEU A N 1
ATOM 934 C CA . LEU A 1 118 ? -13.323 -11.053 -25.938 1.00 84.62 118 LEU A CA 1
ATOM 935 C C . LEU A 1 118 ? -12.766 -10.675 -24.563 1.00 84.62 118 LEU A C 1
ATOM 937 O O . LEU A 1 118 ? -12.017 -9.709 -24.460 1.00 84.62 118 LEU A O 1
ATOM 941 N N . GLN A 1 119 ? -13.063 -11.453 -23.518 1.00 81.31 119 GLN A N 1
ATOM 942 C CA . GLN A 1 119 ? -12.442 -11.263 -22.201 1.00 81.31 119 GLN A CA 1
ATOM 943 C C . GLN A 1 119 ? -10.924 -11.467 -22.267 1.00 81.31 119 GLN A C 1
ATOM 945 O O . GLN A 1 119 ? -10.159 -10.652 -21.754 1.00 81.31 119 GLN A O 1
ATOM 950 N N . ALA A 1 120 ? -10.480 -12.531 -22.939 1.00 85.56 120 ALA A N 1
ATOM 951 C CA . ALA A 1 120 ? -9.064 -12.809 -23.139 1.00 85.56 120 ALA A CA 1
ATOM 952 C C . ALA A 1 120 ? -8.382 -11.726 -23.990 1.00 85.56 120 ALA A C 1
ATOM 954 O O . ALA A 1 120 ? -7.248 -11.343 -23.705 1.00 85.56 120 ALA A O 1
ATOM 955 N N . GLU A 1 121 ? -9.069 -11.202 -25.007 1.00 89.81 121 GLU A N 1
ATOM 956 C CA . GLU A 1 121 ? -8.562 -10.102 -25.825 1.00 89.81 121 GLU A CA 1
ATOM 957 C C . GLU A 1 121 ? -8.451 -8.789 -25.039 1.00 89.81 121 GLU A C 1
ATOM 959 O O . GLU A 1 121 ? -7.432 -8.109 -25.144 1.00 89.81 121 GLU A O 1
ATOM 964 N N . MET A 1 122 ? -9.433 -8.464 -24.193 1.00 87.56 122 MET A N 1
ATOM 965 C CA . MET A 1 122 ? -9.355 -7.308 -23.294 1.00 87.56 122 MET A CA 1
ATOM 966 C C . MET A 1 122 ? -8.169 -7.416 -22.335 1.00 87.56 122 MET A C 1
ATOM 968 O O . MET A 1 122 ? -7.394 -6.471 -22.236 1.00 87.56 122 MET A O 1
ATOM 972 N N . LEU A 1 123 ? -7.980 -8.573 -21.690 1.00 88.00 123 LEU A N 1
ATOM 973 C CA . LEU A 1 123 ? -6.839 -8.804 -20.796 1.00 88.00 123 LEU A CA 1
ATOM 974 C C . LEU A 1 123 ? -5.500 -8.703 -21.536 1.00 88.00 123 LEU A C 1
ATOM 976 O O . LEU A 1 123 ? -4.531 -8.167 -21.000 1.00 88.00 123 LEU A O 1
ATOM 980 N N . ARG A 1 124 ? -5.438 -9.188 -22.784 1.00 90.50 124 ARG A N 1
ATOM 981 C CA . ARG A 1 124 ? -4.251 -9.033 -23.632 1.00 90.50 124 ARG A CA 1
ATOM 982 C C . ARG A 1 124 ? -3.971 -7.558 -23.904 1.00 90.50 124 ARG A C 1
ATOM 984 O O . ARG A 1 124 ? -2.836 -7.128 -23.738 1.00 90.50 124 ARG A O 1
ATOM 991 N N . HIS A 1 125 ? -4.983 -6.787 -24.290 1.00 91.75 125 HIS A N 1
ATOM 992 C CA . HIS A 1 125 ? -4.817 -5.364 -24.573 1.00 91.75 125 HIS A CA 1
ATOM 993 C C . HIS A 1 125 ? -4.491 -4.540 -23.329 1.00 91.75 125 HIS A C 1
ATOM 995 O O . HIS A 1 125 ? -3.696 -3.613 -23.414 1.00 91.75 125 HIS A O 1
ATOM 1001 N N . GLU A 1 126 ? -5.041 -4.888 -22.171 1.00 91.88 126 GLU A N 1
ATOM 1002 C CA . GLU A 1 126 ? -4.680 -4.264 -20.899 1.00 91.88 126 GLU A CA 1
ATOM 1003 C C . GLU A 1 126 ? -3.206 -4.523 -20.557 1.00 91.88 126 GLU A C 1
ATOM 1005 O O . GLU A 1 126 ? -2.473 -3.593 -20.221 1.00 91.88 126 GLU A O 1
ATOM 1010 N N . ALA A 1 127 ? -2.736 -5.761 -20.736 1.00 89.75 127 ALA A N 1
ATOM 1011 C CA . ALA A 1 127 ? -1.327 -6.099 -20.561 1.00 89.75 127 ALA A CA 1
ATOM 1012 C C . ALA A 1 127 ? -0.420 -5.379 -21.579 1.00 89.75 127 ALA A C 1
ATOM 1014 O O . ALA A 1 127 ? 0.651 -4.896 -21.211 1.00 89.75 127 ALA A O 1
ATOM 1015 N N . GLU A 1 128 ? -0.847 -5.274 -22.842 1.00 92.44 128 GLU A N 1
ATOM 1016 C CA . GLU A 1 128 ? -0.143 -4.515 -23.885 1.00 92.44 128 GLU A CA 1
ATOM 1017 C C . GLU A 1 128 ? -0.070 -3.020 -23.545 1.00 92.44 128 GLU A C 1
ATOM 1019 O O . GLU A 1 128 ? 0.994 -2.420 -23.679 1.00 92.44 128 GLU A O 1
ATOM 1024 N N . LEU A 1 129 ? -1.162 -2.413 -23.070 1.00 92.62 129 LEU A N 1
ATOM 1025 C CA . LEU A 1 129 ? -1.184 -1.011 -22.649 1.00 92.62 129 LEU A CA 1
ATOM 1026 C C . LEU A 1 129 ? -0.263 -0.773 -21.455 1.00 92.62 129 LEU A C 1
ATOM 1028 O O . LEU A 1 129 ? 0.538 0.156 -21.500 1.00 92.62 129 LEU A O 1
ATOM 1032 N N . ALA A 1 130 ? -0.308 -1.634 -20.437 1.00 89.44 130 ALA A N 1
ATOM 1033 C CA . ALA A 1 130 ? 0.597 -1.539 -19.297 1.00 89.44 130 ALA A CA 1
ATOM 1034 C C . ALA A 1 130 ? 2.070 -1.646 -19.732 1.00 89.44 130 ALA A C 1
ATOM 1036 O O . ALA A 1 130 ? 2.939 -0.957 -19.194 1.00 89.44 130 ALA A O 1
ATOM 1037 N N . ASP A 1 131 ? 2.378 -2.488 -20.723 1.00 90.81 131 ASP A N 1
ATOM 1038 C CA . ASP A 1 131 ? 3.727 -2.571 -21.281 1.00 90.81 131 ASP A CA 1
ATOM 1039 C C . ASP A 1 131 ? 4.127 -1.304 -22.045 1.00 90.81 131 ASP A C 1
ATOM 1041 O O . ASP A 1 131 ? 5.213 -0.765 -21.829 1.00 90.81 131 ASP A O 1
ATOM 1045 N N . LEU A 1 132 ? 3.228 -0.772 -22.871 1.00 91.62 132 LEU A N 1
ATOM 1046 C CA . LEU A 1 132 ? 3.442 0.475 -23.601 1.00 91.62 132 LEU A CA 1
ATOM 1047 C C . LEU A 1 132 ? 3.616 1.677 -22.669 1.00 91.62 132 LEU A C 1
ATOM 1049 O O . LEU A 1 132 ? 4.481 2.511 -22.923 1.00 91.62 132 LEU A O 1
ATOM 1053 N N . GLU A 1 133 ? 2.851 1.764 -21.583 1.00 91.81 133 GLU A N 1
ATOM 1054 C CA . GLU A 1 133 ? 2.995 2.811 -20.568 1.00 91.81 133 GLU A CA 1
ATOM 1055 C C . GLU A 1 133 ? 4.368 2.748 -19.893 1.00 91.81 133 GLU A C 1
ATOM 1057 O O . GLU A 1 133 ? 5.047 3.772 -19.777 1.00 91.81 133 GLU A O 1
ATOM 1062 N N . LYS A 1 134 ? 4.834 1.544 -19.529 1.00 91.69 134 LYS A N 1
ATOM 1063 C CA . LYS A 1 134 ? 6.192 1.339 -18.999 1.00 91.69 134 LYS A CA 1
ATOM 1064 C C . LYS A 1 134 ? 7.257 1.760 -20.011 1.00 91.69 134 LYS A C 1
ATOM 1066 O O . LYS A 1 134 ? 8.200 2.468 -19.656 1.00 91.69 134 LYS A O 1
ATOM 1071 N N . GLN A 1 135 ? 7.114 1.359 -21.275 1.00 90.06 135 GLN A N 1
ATOM 1072 C CA . GLN A 1 135 ? 8.051 1.730 -22.339 1.00 90.06 135 GLN A CA 1
ATOM 1073 C C . GLN A 1 135 ? 8.068 3.242 -22.590 1.00 90.06 135 GLN A C 1
ATOM 1075 O O . GLN A 1 135 ? 9.142 3.827 -22.751 1.00 90.06 135 GLN A O 1
ATOM 1080 N N . LEU A 1 136 ? 6.897 3.881 -22.591 1.00 93.06 136 LEU A N 1
ATOM 1081 C CA . LEU A 1 136 ? 6.756 5.323 -22.746 1.00 93.06 136 LEU A CA 1
ATOM 1082 C C . LEU A 1 136 ? 7.438 6.052 -21.590 1.00 93.06 136 LEU A C 1
ATOM 1084 O O . LEU A 1 136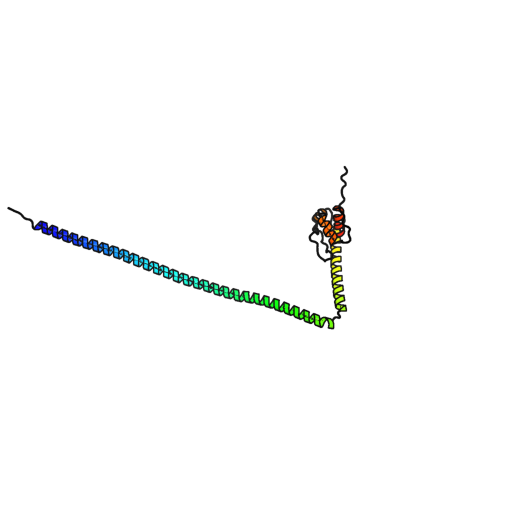 ? 8.286 6.906 -21.844 1.00 93.06 136 LEU A O 1
ATOM 1088 N N . HIS A 1 137 ? 7.147 5.662 -20.346 1.00 94.19 137 HIS A N 1
ATOM 1089 C CA . HIS A 1 137 ? 7.795 6.223 -19.165 1.00 94.19 137 HIS A CA 1
ATOM 1090 C C . HIS A 1 137 ? 9.316 6.085 -19.252 1.00 94.19 137 HIS A C 1
ATOM 1092 O O . HIS A 1 137 ? 10.039 7.065 -19.102 1.00 94.19 137 HIS A O 1
ATOM 1098 N N . ASN A 1 138 ? 9.818 4.895 -19.587 1.00 93.12 138 ASN A N 1
ATOM 1099 C CA . ASN A 1 138 ? 11.253 4.662 -19.723 1.00 93.12 138 ASN A CA 1
ATOM 1100 C C . ASN A 1 138 ? 11.884 5.523 -20.826 1.00 93.12 138 ASN A C 1
ATOM 1102 O O . ASN A 1 138 ? 12.982 6.052 -20.650 1.00 93.12 138 ASN A O 1
ATOM 1106 N N . SER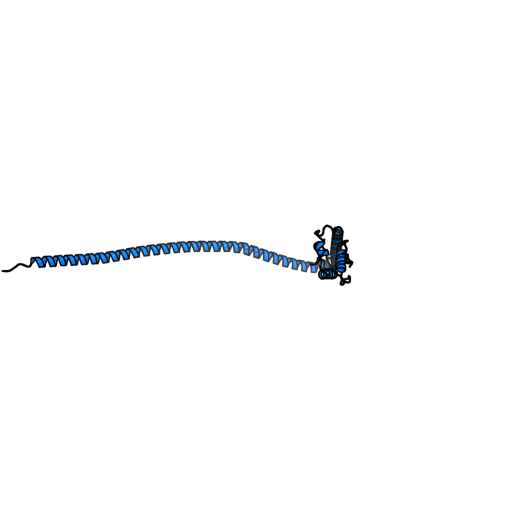 A 1 139 ? 11.191 5.706 -21.951 1.00 91.31 139 SER A N 1
ATOM 1107 C CA . SER A 1 139 ? 11.638 6.579 -23.037 1.00 91.31 139 SER A CA 1
ATOM 1108 C C . SER A 1 139 ? 11.644 8.056 -22.625 1.00 91.31 139 SER A C 1
ATOM 1110 O O . SER A 1 139 ? 12.564 8.795 -22.984 1.00 91.31 139 SER A O 1
ATOM 1112 N N . GLU A 1 140 ? 10.639 8.511 -21.877 1.00 93.06 140 GLU A N 1
ATOM 1113 C CA . GLU A 1 140 ? 10.561 9.879 -21.358 1.00 93.06 140 GLU A CA 1
ATOM 1114 C C . GLU A 1 140 ? 11.628 10.145 -20.294 1.00 93.06 140 GLU A C 1
ATOM 1116 O O . GLU A 1 140 ? 12.352 11.140 -20.395 1.00 93.06 140 GLU A O 1
ATOM 1121 N N . SER A 1 141 ? 11.809 9.223 -19.350 1.00 93.31 141 SER A N 1
ATOM 1122 C CA . SER A 1 141 ? 12.870 9.254 -18.343 1.00 93.31 141 SER A CA 1
ATOM 1123 C C . SER A 1 141 ? 14.250 9.274 -18.996 1.00 93.31 141 SER A C 1
ATOM 1125 O O . SER A 1 141 ? 15.065 10.142 -18.687 1.00 93.31 141 SER A O 1
ATOM 1127 N N . ALA A 1 142 ? 14.507 8.407 -19.982 1.00 90.88 142 ALA A N 1
ATOM 1128 C CA . ALA A 1 142 ? 15.763 8.413 -20.730 1.00 90.88 142 ALA A CA 1
ATOM 1129 C C . ALA A 1 142 ? 15.978 9.730 -21.495 1.00 90.88 142 ALA A C 1
ATOM 1131 O O . ALA A 1 142 ? 17.093 10.256 -21.534 1.00 90.88 142 ALA A O 1
ATOM 1132 N N . ARG A 1 143 ? 14.919 10.308 -22.079 1.00 91.06 143 ARG A N 1
ATOM 1133 C CA . ARG A 1 143 ? 14.986 11.611 -22.754 1.00 91.06 143 ARG A CA 1
ATOM 1134 C C . ARG A 1 143 ? 15.298 12.745 -21.778 1.00 91.06 143 ARG A C 1
ATOM 1136 O O . ARG A 1 143 ? 16.087 13.619 -22.134 1.00 91.06 143 ARG A O 1
ATOM 1143 N N . ALA A 1 144 ? 14.700 12.744 -20.589 1.00 90.69 144 ALA A N 1
ATOM 1144 C CA . ALA A 1 144 ? 14.975 13.723 -19.541 1.00 90.69 144 ALA A CA 1
ATOM 1145 C C . ALA A 1 144 ? 16.421 13.594 -19.038 1.00 90.69 144 ALA A C 1
ATOM 1147 O O . ALA A 1 144 ? 17.165 14.573 -19.012 1.00 90.69 144 ALA A O 1
ATOM 1148 N N . ASN A 1 145 ? 16.866 12.368 -18.765 1.00 90.50 145 ASN A N 1
ATOM 1149 C CA . ASN A 1 145 ? 18.231 12.064 -18.340 1.00 90.50 145 ASN A CA 1
ATOM 1150 C C . ASN A 1 145 ? 19.281 12.453 -19.395 1.00 90.50 145 ASN A C 1
ATOM 1152 O O . ASN A 1 145 ? 20.374 12.904 -19.052 1.00 90.50 145 ASN A O 1
ATOM 1156 N N . ALA A 1 146 ? 18.951 12.347 -20.685 1.00 88.25 146 ALA A N 1
ATOM 1157 C CA . ALA A 1 146 ? 19.826 12.767 -21.779 1.00 88.25 146 ALA A CA 1
ATOM 1158 C C . ALA A 1 146 ? 20.068 14.286 -21.842 1.00 88.25 146 ALA A C 1
ATOM 1160 O O . ALA A 1 146 ? 21.010 14.718 -22.513 1.00 88.25 146 ALA A O 1
ATOM 1161 N N . GLN A 1 147 ? 19.216 15.094 -21.200 1.00 88.62 147 GLN A N 1
ATOM 1162 C CA . GLN A 1 147 ? 19.369 16.550 -21.113 1.00 88.62 147 GLN A CA 1
ATOM 1163 C C . GLN A 1 147 ? 20.263 16.982 -19.945 1.00 88.62 147 GLN A C 1
ATOM 1165 O O . GLN A 1 147 ? 20.664 18.146 -19.893 1.00 88.62 147 GLN A O 1
ATOM 1170 N N . LEU A 1 148 ? 20.593 16.067 -19.029 1.00 87.00 148 LEU A N 1
ATOM 1171 C CA . LEU A 1 148 ? 21.447 16.370 -17.888 1.00 87.00 148 LEU A CA 1
ATOM 1172 C C . LEU A 1 148 ? 22.874 16.695 -18.344 1.00 87.00 148 LEU A C 1
ATOM 1174 O O . LEU A 1 148 ? 23.414 16.095 -19.277 1.00 87.00 148 LEU A O 1
ATOM 1178 N N . SER A 1 149 ? 23.495 17.658 -17.664 1.00 82.62 149 SER A N 1
ATOM 1179 C CA . SER A 1 149 ? 24.854 18.118 -17.946 1.00 82.62 149 SER A CA 1
ATOM 1180 C C . SER A 1 149 ? 25.841 17.589 -16.906 1.00 82.62 149 SER A C 1
ATOM 1182 O O . SER A 1 149 ? 25.513 17.491 -15.729 1.00 82.62 149 SER A O 1
ATOM 1184 N N . LEU A 1 150 ? 27.088 17.329 -17.315 1.00 77.31 150 LEU A N 1
ATOM 1185 C CA . LEU A 1 150 ? 28.196 16.929 -16.426 1.00 77.31 150 LEU A CA 1
ATOM 1186 C C . LEU A 1 150 ? 28.472 17.931 -15.291 1.00 77.31 150 LEU A C 1
ATOM 1188 O O . LEU A 1 150 ? 29.109 17.569 -14.306 1.00 77.31 150 LEU A O 1
ATOM 1192 N N . GLY A 1 151 ? 28.045 19.186 -15.450 1.00 75.44 151 GLY A N 1
ATOM 1193 C CA . GLY A 1 151 ? 28.200 20.228 -14.434 1.00 75.44 151 GLY A CA 1
ATOM 1194 C C . GLY A 1 151 ? 27.204 20.139 -13.276 1.00 75.44 151 GLY A C 1
ATOM 1195 O O . GLY A 1 151 ? 27.406 20.831 -12.285 1.00 75.44 151 GLY A O 1
ATOM 1196 N N . ASP A 1 152 ? 26.161 19.309 -13.387 1.00 78.88 152 ASP A N 1
ATOM 1197 C CA . ASP A 1 152 ? 25.072 19.221 -12.411 1.00 78.88 152 ASP A CA 1
ATOM 1198 C C . ASP A 1 152 ? 24.947 17.792 -11.859 1.00 78.88 152 ASP A C 1
ATOM 1200 O O . ASP A 1 152 ? 24.057 17.019 -12.210 1.00 78.88 152 ASP A O 1
ATOM 1204 N N . LEU A 1 153 ? 25.925 17.409 -11.032 1.00 81.25 153 LEU A N 1
ATOM 1205 C CA . LEU A 1 153 ? 26.035 16.059 -10.461 1.00 81.25 153 LEU A CA 1
ATOM 1206 C C . LEU A 1 153 ? 24.910 15.721 -9.470 1.00 81.25 153 LEU A C 1
ATOM 1208 O O . LEU A 1 153 ? 24.613 14.543 -9.270 1.00 81.25 153 LEU A O 1
ATOM 1212 N N . GLU A 1 154 ? 24.295 16.747 -8.884 1.00 84.56 154 GLU A N 1
ATOM 1213 C CA . GLU A 1 154 ? 23.191 16.633 -7.927 1.00 84.56 154 GLU A CA 1
ATOM 1214 C C . GLU A 1 154 ? 21.820 16.599 -8.616 1.00 84.56 154 GLU A C 1
ATOM 1216 O O . GLU A 1 154 ? 20.808 16.353 -7.955 1.00 84.56 154 GLU A O 1
ATOM 1221 N N . ALA A 1 155 ? 21.765 16.822 -9.935 1.00 83.81 155 ALA A N 1
ATOM 1222 C CA . ALA A 1 155 ? 20.515 16.773 -10.674 1.00 83.81 155 ALA A CA 1
ATOM 1223 C C . ALA A 1 155 ? 19.857 15.387 -10.542 1.00 83.81 155 ALA A C 1
ATOM 1225 O O . ALA A 1 155 ? 20.536 14.361 -10.703 1.00 83.81 155 ALA A O 1
ATOM 1226 N N . PRO A 1 156 ? 18.539 15.340 -10.273 1.00 88.25 156 PRO A N 1
ATOM 1227 C CA . PRO A 1 156 ? 17.832 14.088 -10.078 1.00 88.25 156 PRO A CA 1
ATOM 1228 C C . PRO A 1 156 ? 17.784 13.298 -11.384 1.00 88.25 156 PRO A C 1
ATOM 1230 O O . PRO A 1 156 ? 17.376 13.809 -12.430 1.00 88.25 156 PRO A O 1
ATOM 1233 N N . LEU A 1 157 ? 18.180 12.033 -11.301 1.00 89.50 157 LEU A N 1
ATOM 1234 C CA . LEU A 1 157 ? 18.053 11.080 -12.389 1.00 89.50 157 LEU A CA 1
ATOM 1235 C C . LEU A 1 157 ? 16.634 10.506 -12.368 1.00 89.50 157 LEU A C 1
ATOM 1237 O O . LEU A 1 157 ? 16.173 10.015 -11.337 1.00 89.50 157 LEU A O 1
ATOM 1241 N N . GLN A 1 158 ? 15.940 10.563 -13.501 1.00 92.12 158 GLN A N 1
ATOM 1242 C CA . GLN A 1 158 ? 14.627 9.947 -13.631 1.00 92.12 158 GLN A CA 1
ATOM 1243 C C . GLN A 1 158 ? 14.773 8.420 -13.637 1.00 92.12 158 GLN A C 1
ATOM 1245 O O . GLN A 1 158 ? 15.592 7.895 -14.409 1.00 92.12 158 GLN A O 1
ATOM 1250 N N . PRO A 1 159 ? 14.017 7.709 -12.783 1.00 91.50 159 PRO A N 1
ATOM 1251 C CA . PRO A 1 159 ? 14.098 6.265 -12.678 1.00 91.50 159 PRO A CA 1
ATOM 1252 C C . PRO A 1 159 ? 13.521 5.572 -13.911 1.00 91.50 159 PRO A C 1
ATOM 1254 O O . PRO A 1 159 ? 12.723 6.136 -14.661 1.00 91.50 159 PRO A O 1
ATOM 1257 N N . LEU A 1 160 ? 13.943 4.326 -14.103 1.00 91.88 160 LEU A N 1
ATOM 1258 C CA . LEU A 1 160 ? 13.408 3.435 -15.123 1.00 91.88 160 LEU A CA 1
ATOM 1259 C C . LEU A 1 160 ? 12.713 2.251 -14.452 1.00 91.88 160 LEU A C 1
ATOM 1261 O O . LEU A 1 160 ? 13.192 1.731 -13.439 1.00 91.88 160 LEU A O 1
ATOM 1265 N N . TYR A 1 161 ? 11.623 1.802 -15.060 1.00 92.00 161 TYR A N 1
ATOM 1266 C CA . TYR A 1 161 ? 10.951 0.558 -14.720 1.00 92.00 161 TYR A CA 1
ATOM 1267 C C . TYR A 1 161 ? 11.671 -0.635 -15.344 1.00 92.00 161 TYR A C 1
ATOM 1269 O O . TYR A 1 161 ? 12.087 -0.587 -16.506 1.00 92.00 161 TYR A O 1
ATOM 1277 N N . ASP A 1 162 ? 11.826 -1.696 -14.560 1.00 87.31 162 AS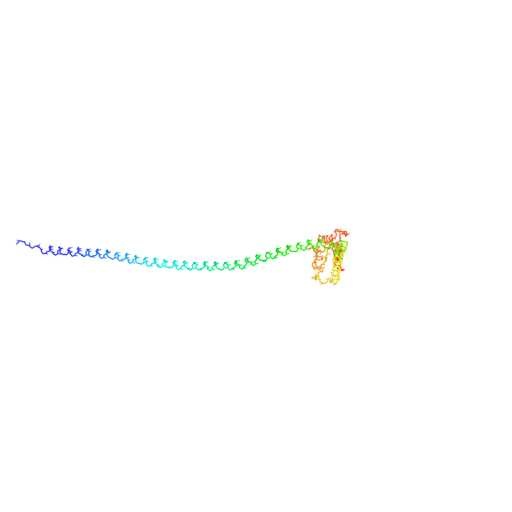P A N 1
ATOM 1278 C CA . ASP A 1 162 ? 12.342 -2.983 -15.012 1.00 87.31 162 ASP A CA 1
ATOM 1279 C C . ASP A 1 162 ? 11.271 -3.793 -15.780 1.00 87.31 162 ASP A C 1
ATOM 1281 O O . ASP A 1 162 ? 10.152 -3.331 -16.024 1.00 87.31 162 ASP A O 1
ATOM 1285 N N . ALA A 1 163 ? 11.595 -5.036 -16.153 1.00 83.94 163 ALA A N 1
ATOM 1286 C CA . ALA A 1 163 ? 10.651 -5.935 -16.827 1.00 83.94 163 ALA A CA 1
ATOM 1287 C C . ALA A 1 163 ? 9.393 -6.251 -15.989 1.00 83.94 163 ALA A C 1
ATOM 1289 O O . ALA A 1 163 ? 8.349 -6.602 -16.545 1.00 83.94 163 ALA A O 1
ATOM 1290 N N . LYS A 1 164 ? 9.475 -6.115 -14.660 1.00 84.69 164 LYS A N 1
ATOM 1291 C CA . LYS A 1 164 ? 8.369 -6.327 -13.718 1.00 84.69 164 LYS A CA 1
ATOM 1292 C C . LYS A 1 164 ? 7.544 -5.057 -13.489 1.00 84.69 164 LYS A C 1
ATOM 1294 O O . LYS A 1 164 ? 6.467 -5.150 -12.913 1.00 84.69 164 LYS A O 1
ATOM 1299 N N . GLY A 1 165 ? 7.990 -3.902 -13.987 1.00 84.06 165 GLY A N 1
ATOM 1300 C CA . GLY A 1 165 ? 7.342 -2.613 -13.748 1.00 84.06 165 GLY A CA 1
ATOM 1301 C C . GLY A 1 165 ? 7.743 -1.965 -12.422 1.00 84.06 165 GLY A C 1
ATOM 1302 O O . GLY A 1 165 ? 7.063 -1.052 -11.965 1.00 84.06 165 GLY A O 1
ATOM 1303 N N . GLU A 1 166 ? 8.828 -2.419 -11.798 1.00 89.38 166 GLU A N 1
ATOM 1304 C CA . GLU A 1 166 ? 9.334 -1.893 -10.533 1.00 89.38 166 GLU A CA 1
ATOM 1305 C C . GLU A 1 166 ? 10.628 -1.098 -10.748 1.00 89.38 166 GLU A C 1
ATOM 1307 O O . GLU A 1 166 ? 11.342 -1.261 -11.739 1.00 89.38 166 GLU A O 1
ATOM 1312 N N . ILE A 1 167 ? 10.931 -0.197 -9.812 1.00 89.81 167 ILE A N 1
ATOM 1313 C CA . ILE A 1 167 ? 12.203 0.529 -9.793 1.00 89.81 167 ILE A CA 1
ATOM 1314 C C . ILE A 1 167 ? 13.140 -0.224 -8.858 1.00 89.81 167 ILE A C 1
ATOM 1316 O O . ILE A 1 167 ? 12.852 -0.379 -7.669 1.00 89.81 167 ILE A O 1
ATOM 1320 N N . HIS A 1 168 ? 14.280 -0.669 -9.377 1.00 89.31 168 HIS A N 1
ATOM 1321 C CA . HIS A 1 168 ? 15.226 -1.432 -8.579 1.00 89.31 168 HIS A CA 1
ATOM 1322 C C . HIS A 1 168 ? 15.809 -0.573 -7.432 1.00 89.31 168 HIS A C 1
ATOM 1324 O O . HIS A 1 168 ? 16.241 0.556 -7.673 1.00 89.31 168 HIS A O 1
ATOM 1330 N N . PRO A 1 169 ? 15.921 -1.086 -6.189 1.00 88.62 169 PRO A N 1
ATOM 1331 C CA . PRO A 1 169 ? 16.382 -0.300 -5.034 1.00 88.62 169 PRO A CA 1
ATOM 1332 C C . PRO A 1 169 ? 17.794 0.285 -5.169 1.00 88.62 169 PRO A C 1
ATOM 1334 O O . PRO A 1 169 ? 18.115 1.297 -4.554 1.00 88.62 169 PRO A O 1
ATOM 1337 N N . ALA A 1 170 ? 18.648 -0.366 -5.963 1.00 86.88 170 ALA A N 1
ATOM 1338 C CA . ALA A 1 170 ? 20.006 0.096 -6.258 1.00 86.88 170 ALA A CA 1
ATOM 1339 C C . ALA A 1 170 ? 20.082 1.116 -7.414 1.00 86.88 170 ALA A C 1
ATOM 1341 O O . ALA A 1 170 ? 21.187 1.458 -7.839 1.00 86.88 170 ALA A O 1
ATOM 1342 N N . PHE A 1 171 ? 18.944 1.565 -7.960 1.00 90.56 171 PHE A N 1
ATOM 1343 C CA . PHE A 1 171 ? 18.916 2.567 -9.021 1.00 90.56 171 PHE A CA 1
ATOM 1344 C C . PHE A 1 171 ? 19.396 3.928 -8.474 1.00 90.56 171 PHE A C 1
ATOM 1346 O O . PHE A 1 171 ? 18.925 4.364 -7.421 1.00 90.56 171 PHE A O 1
ATOM 1353 N N . PRO A 1 172 ? 20.344 4.602 -9.147 1.00 91.00 172 PRO A N 1
ATOM 1354 C CA . PRO A 1 172 ? 20.949 5.827 -8.634 1.00 91.00 172 PRO A CA 1
ATOM 1355 C C . PRO A 1 172 ? 19.973 7.002 -8.707 1.00 91.00 172 PRO A C 1
ATOM 1357 O O . PRO A 1 172 ? 19.264 7.172 -9.698 1.00 91.00 172 PRO A O 1
ATOM 1360 N N . LYS A 1 173 ? 19.967 7.847 -7.674 1.00 90.56 173 LYS A N 1
ATOM 1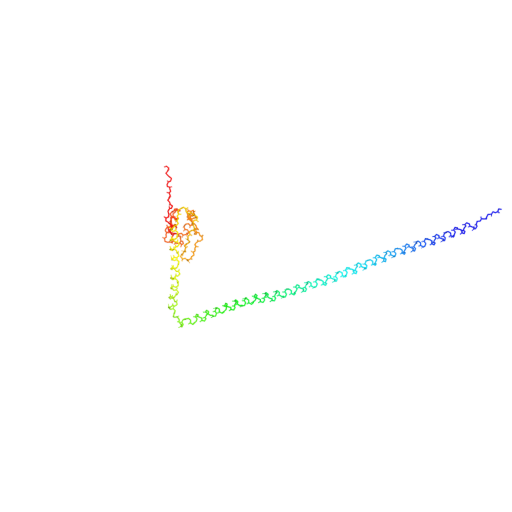361 C CA . LYS A 1 173 ? 19.051 8.995 -7.574 1.00 90.56 173 LYS A CA 1
ATOM 1362 C C . LYS A 1 173 ? 19.546 10.226 -8.322 1.00 90.56 173 LYS A C 1
ATOM 1364 O O . LYS A 1 173 ? 18.749 11.092 -8.669 1.00 90.56 173 LYS A O 1
ATOM 1369 N N . ASN A 1 174 ? 20.852 10.325 -8.543 1.00 89.88 174 ASN A N 1
ATOM 1370 C CA . ASN A 1 174 ? 21.496 11.445 -9.220 1.00 89.88 174 ASN A CA 1
ATOM 1371 C C . ASN A 1 174 ? 22.714 10.973 -10.030 1.00 89.88 174 ASN A C 1
ATOM 1373 O O . ASN A 1 174 ? 23.128 9.808 -9.975 1.00 89.88 174 ASN A O 1
ATOM 1377 N N . LEU A 1 175 ? 23.293 11.887 -10.810 1.00 85.31 175 LEU A N 1
ATOM 1378 C CA . LEU A 1 175 ? 24.467 11.588 -11.629 1.00 85.31 175 LEU A CA 1
ATOM 1379 C C . LEU A 1 175 ? 25.699 11.236 -10.780 1.00 85.31 175 LEU A C 1
ATOM 1381 O O . LEU A 1 175 ? 26.468 10.356 -11.167 1.00 85.31 175 LEU A O 1
ATOM 1385 N N . GLY A 1 176 ? 25.884 11.871 -9.620 1.00 84.88 176 GLY A N 1
ATOM 1386 C CA . GLY A 1 176 ? 26.986 11.570 -8.700 1.00 84.88 176 GLY A CA 1
ATOM 1387 C C . GLY A 1 176 ? 26.992 10.116 -8.212 1.00 84.88 176 GLY A C 1
ATOM 1388 O O . GLY A 1 176 ? 28.029 9.445 -8.263 1.00 84.88 176 GLY A O 1
ATOM 1389 N N . GLU A 1 177 ? 25.830 9.604 -7.804 1.00 89.06 177 GLU A N 1
ATOM 1390 C CA . GLU A 1 177 ? 25.613 8.209 -7.408 1.00 89.06 177 GLU A CA 1
ATOM 1391 C C . GLU A 1 177 ? 25.810 7.256 -8.591 1.00 89.06 177 GLU A C 1
ATOM 1393 O O . GLU A 1 177 ? 26.442 6.211 -8.435 1.00 89.06 177 GLU A O 1
ATOM 1398 N N . LEU A 1 178 ? 25.355 7.636 -9.792 1.00 87.12 178 LEU A N 1
ATOM 1399 C CA . LEU A 1 178 ? 25.559 6.854 -11.013 1.00 87.12 178 LEU A CA 1
ATOM 1400 C C . LEU A 1 178 ? 27.055 6.710 -11.357 1.00 87.12 178 LEU A C 1
ATOM 1402 O O . LEU A 1 178 ? 27.512 5.608 -11.661 1.00 87.12 178 LEU A O 1
ATOM 1406 N N . PHE A 1 179 ? 27.845 7.787 -11.261 1.00 86.06 179 PHE A N 1
ATOM 1407 C CA . PHE A 1 179 ? 29.300 7.744 -11.491 1.00 86.06 179 PHE A CA 1
ATOM 1408 C C . PHE A 1 179 ? 30.062 6.998 -10.381 1.00 86.06 179 PHE A C 1
ATOM 1410 O O . PHE A 1 179 ? 31.089 6.355 -10.637 1.00 86.06 179 PHE A O 1
ATOM 1417 N N . SER A 1 180 ? 29.571 7.071 -9.143 1.00 88.19 180 SER A N 1
ATOM 1418 C CA . SER A 1 180 ? 30.213 6.476 -7.960 1.00 88.19 180 SER A CA 1
ATOM 1419 C C . SER A 1 180 ? 29.740 5.051 -7.657 1.00 88.19 180 SER A C 1
ATOM 1421 O O . SER A 1 180 ? 30.251 4.418 -6.736 1.00 88.19 180 SER A O 1
ATOM 1423 N N . MET A 1 181 ? 28.823 4.509 -8.460 1.00 88.81 181 MET A N 1
ATOM 1424 C CA . MET A 1 181 ? 28.233 3.184 -8.284 1.00 88.81 181 MET A CA 1
ATOM 1425 C C . MET A 1 181 ? 29.287 2.070 -8.221 1.00 88.81 181 MET A C 1
ATOM 1427 O O . MET A 1 181 ? 30.277 2.081 -8.962 1.00 88.81 181 MET A O 1
ATOM 1431 N N . THR A 1 182 ? 29.085 1.091 -7.339 1.00 89.88 182 THR A N 1
ATOM 1432 C CA . THR A 1 182 ? 29.953 -0.089 -7.226 1.00 89.88 182 THR A CA 1
ATOM 1433 C C . THR A 1 182 ? 29.778 -1.015 -8.433 1.00 89.88 182 THR A C 1
ATOM 1435 O O . THR A 1 182 ? 28.738 -1.011 -9.090 1.00 89.88 182 THR A O 1
ATOM 1438 N N . ASP A 1 183 ? 30.794 -1.829 -8.735 1.00 90.31 183 ASP A N 1
ATOM 1439 C CA . ASP A 1 183 ? 30.676 -2.832 -9.805 1.00 90.31 183 ASP A CA 1
ATOM 1440 C C . ASP A 1 183 ? 29.528 -3.813 -9.520 1.00 90.31 183 ASP A C 1
ATOM 1442 O O . ASP A 1 183 ? 28.773 -4.151 -10.420 1.00 90.31 183 ASP A O 1
ATOM 1446 N N . GLU A 1 184 ? 29.338 -4.200 -8.258 1.00 90.75 184 GLU A N 1
ATOM 1447 C CA . GLU A 1 184 ? 28.241 -5.072 -7.832 1.00 90.75 184 GLU A CA 1
ATOM 1448 C C . GLU A 1 184 ? 26.865 -4.483 -8.169 1.00 90.75 184 GLU A C 1
ATOM 1450 O O . GLU A 1 184 ? 26.070 -5.145 -8.834 1.00 90.75 184 GLU A O 1
ATOM 1455 N N . ASN A 1 185 ? 26.613 -3.218 -7.814 1.00 90.75 185 ASN A N 1
ATOM 1456 C CA . ASN A 1 185 ? 25.342 -2.558 -8.119 1.00 90.75 185 ASN A CA 1
ATOM 1457 C C . ASN A 1 185 ? 25.125 -2.422 -9.632 1.00 90.75 185 ASN A C 1
ATOM 1459 O O . ASN A 1 185 ? 24.023 -2.680 -10.114 1.00 90.75 185 ASN A O 1
ATOM 1463 N N . ALA A 1 186 ? 26.174 -2.090 -10.392 1.00 90.00 186 ALA A N 1
ATOM 1464 C CA . ALA A 1 186 ? 26.088 -1.998 -11.848 1.00 90.00 186 ALA A CA 1
ATOM 1465 C C . ALA A 1 186 ? 25.764 -3.358 -12.487 1.00 90.00 186 ALA A C 1
ATOM 1467 O O . ALA A 1 186 ? 24.941 -3.434 -13.396 1.00 90.00 186 ALA A O 1
ATOM 1468 N N . ARG A 1 187 ? 26.363 -4.449 -11.995 1.00 91.38 187 ARG A N 1
ATOM 1469 C CA . ARG A 1 187 ? 26.061 -5.809 -12.464 1.00 91.38 187 ARG A CA 1
ATOM 1470 C C . ARG A 1 187 ? 24.633 -6.222 -12.134 1.00 91.38 187 ARG A C 1
ATOM 1472 O O . ARG A 1 187 ? 23.989 -6.823 -12.986 1.00 91.38 187 ARG A O 1
ATOM 1479 N N . THR A 1 188 ? 24.147 -5.915 -10.933 1.00 90.94 188 THR A N 1
ATOM 1480 C CA . THR A 1 188 ? 22.769 -6.223 -10.527 1.00 90.94 188 THR A CA 1
ATOM 1481 C C . THR A 1 188 ? 21.767 -5.488 -11.413 1.00 90.94 188 THR A C 1
ATOM 1483 O O . THR A 1 188 ? 20.926 -6.133 -12.028 1.00 90.94 188 THR A O 1
ATOM 1486 N N . LEU A 1 189 ? 21.941 -4.176 -11.609 1.00 90.38 189 LEU A N 1
ATOM 1487 C CA . LEU A 1 189 ? 21.078 -3.398 -12.502 1.00 90.38 189 LEU A CA 1
ATOM 1488 C C . LEU A 1 189 ? 21.106 -3.924 -13.944 1.00 90.38 189 LEU A C 1
ATOM 1490 O O . LEU A 1 189 ? 20.066 -4.022 -14.586 1.00 90.38 189 LEU A O 1
ATOM 1494 N N . LEU A 1 190 ? 22.271 -4.311 -14.467 1.00 91.25 190 LEU A N 1
ATOM 1495 C CA . LEU A 1 190 ? 22.341 -4.866 -15.820 1.00 91.25 190 LEU A CA 1
ATOM 1496 C C . LEU A 1 190 ? 21.629 -6.215 -15.949 1.00 91.25 190 LEU A C 1
ATOM 1498 O O . LEU A 1 190 ? 21.048 -6.468 -16.996 1.00 91.25 190 LEU A O 1
ATOM 1502 N N . ARG A 1 191 ? 21.618 -7.063 -14.913 1.00 90.19 191 ARG A N 1
ATOM 1503 C CA . ARG A 1 191 ? 20.861 -8.327 -14.954 1.00 90.19 191 ARG A CA 1
ATOM 1504 C C . ARG A 1 191 ? 19.360 -8.092 -15.047 1.00 90.19 191 ARG A C 1
ATOM 1506 O O . ARG A 1 191 ? 18.700 -8.791 -15.808 1.00 90.19 191 ARG A O 1
ATOM 1513 N N . ASP A 1 192 ? 18.855 -7.119 -14.299 1.00 88.88 192 ASP A N 1
ATOM 1514 C CA . ASP A 1 192 ? 17.414 -6.905 -14.170 1.00 88.88 192 ASP A CA 1
ATOM 1515 C C . ASP A 1 192 ? 16.842 -6.083 -15.332 1.00 88.88 192 ASP A C 1
ATOM 1517 O O . ASP A 1 192 ? 15.743 -6.361 -15.810 1.00 88.88 192 ASP A O 1
ATOM 1521 N N . TYR A 1 193 ? 17.603 -5.109 -15.841 1.00 88.00 193 TYR A N 1
ATOM 1522 C CA . TYR A 1 193 ? 17.144 -4.213 -16.907 1.00 88.00 193 TYR A CA 1
ATOM 1523 C C . TYR A 1 193 ? 17.623 -4.597 -18.314 1.00 88.00 193 TYR A C 1
ATOM 1525 O O . TYR A 1 193 ? 17.038 -4.153 -19.300 1.00 88.00 193 TYR A O 1
ATOM 1533 N N . ARG A 1 194 ? 18.713 -5.365 -18.429 1.00 87.31 194 ARG A N 1
ATOM 1534 C CA . ARG A 1 194 ? 19.392 -5.712 -19.694 1.00 87.31 194 ARG A CA 1
ATOM 1535 C C . ARG A 1 194 ? 19.927 -7.157 -19.642 1.00 87.31 194 ARG A C 1
ATOM 1537 O O . ARG A 1 194 ? 21.133 -7.367 -19.800 1.00 87.31 194 ARG A O 1
ATOM 1544 N N . PRO A 1 195 ? 19.071 -8.171 -19.420 1.00 84.44 195 PRO A N 1
ATOM 1545 C CA . PRO A 1 195 ? 19.505 -9.562 -19.247 1.00 84.44 195 PRO A CA 1
ATOM 1546 C C . PRO A 1 195 ? 20.309 -10.119 -20.437 1.00 84.44 195 PRO A C 1
ATOM 1548 O O . PRO A 1 195 ? 21.099 -11.046 -20.274 1.00 84.44 195 PRO A O 1
ATOM 1551 N N . GLU A 1 196 ? 20.147 -9.553 -21.632 1.00 86.81 196 GLU A N 1
ATOM 1552 C CA . GLU A 1 196 ? 20.902 -9.898 -22.836 1.00 86.81 196 GLU A CA 1
ATOM 1553 C C . GLU A 1 196 ? 22.337 -9.332 -22.875 1.00 86.81 196 GLU A C 1
ATOM 1555 O O . GLU A 1 196 ? 23.138 -9.740 -23.721 1.00 86.81 196 GLU A O 1
ATOM 1560 N N . TYR A 1 197 ? 22.687 -8.393 -21.990 1.00 88.88 197 TYR A N 1
ATOM 1561 C CA . TYR A 1 197 ? 24.017 -7.792 -21.949 1.00 88.88 197 TYR A CA 1
ATOM 1562 C C . TYR A 1 197 ? 25.036 -8.711 -21.263 1.00 88.88 197 TYR A C 1
ATOM 1564 O O . TYR A 1 197 ? 24.857 -9.171 -20.134 1.00 88.88 197 TYR A O 1
ATOM 1572 N N . GLN A 1 198 ? 26.174 -8.930 -21.924 1.00 89.25 198 GLN A N 1
ATOM 1573 C CA . GLN A 1 198 ? 27.281 -9.695 -21.355 1.00 89.25 198 GLN A CA 1
ATOM 1574 C C . GLN A 1 198 ? 28.060 -8.841 -20.352 1.00 89.25 198 GLN A C 1
ATOM 1576 O O . GLN A 1 198 ? 28.907 -8.026 -20.723 1.00 89.25 198 GLN A O 1
ATOM 1581 N N . ILE A 1 199 ? 27.778 -9.054 -19.066 1.00 89.00 199 ILE A N 1
ATOM 1582 C CA . ILE A 1 199 ? 28.490 -8.410 -17.960 1.00 89.00 199 ILE A CA 1
ATOM 1583 C C . ILE A 1 199 ? 29.995 -8.652 -18.085 1.00 89.00 199 ILE A C 1
ATOM 1585 O O . ILE A 1 199 ? 30.454 -9.784 -18.223 1.00 89.00 199 ILE A O 1
ATOM 1589 N N . THR A 1 200 ? 30.764 -7.572 -17.983 1.00 88.75 200 THR A N 1
ATOM 1590 C CA . THR A 1 200 ? 32.225 -7.616 -18.076 1.00 88.75 200 THR A CA 1
ATOM 1591 C C . THR A 1 200 ? 32.870 -7.524 -16.695 1.00 88.75 200 THR A C 1
ATOM 1593 O O . THR A 1 200 ? 32.234 -7.104 -15.733 1.00 88.75 200 THR A O 1
ATOM 1596 N N . ASP A 1 201 ? 34.165 -7.828 -16.594 1.00 86.50 201 ASP A N 1
ATOM 1597 C CA . ASP A 1 201 ? 34.920 -7.643 -15.342 1.00 86.50 201 ASP A CA 1
ATOM 1598 C C . ASP A 1 201 ? 35.374 -6.201 -15.084 1.00 86.50 201 ASP A C 1
ATOM 1600 O O . ASP A 1 201 ? 36.038 -5.903 -14.092 1.00 86.50 201 ASP A O 1
ATOM 1604 N N . SER A 1 202 ? 35.033 -5.279 -15.983 1.00 88.00 202 SER A N 1
ATOM 1605 C CA . SER A 1 202 ? 35.397 -3.876 -15.855 1.00 88.00 202 SER A CA 1
ATOM 1606 C C . SER A 1 202 ? 34.213 -3.071 -15.337 1.00 88.00 202 SER A C 1
ATOM 1608 O O . SER A 1 202 ? 33.261 -2.835 -16.079 1.00 88.00 202 SER A O 1
ATOM 1610 N N . ARG A 1 203 ? 34.346 -2.552 -14.108 1.00 89.06 203 ARG A N 1
ATOM 1611 C CA . ARG A 1 203 ? 33.407 -1.589 -13.512 1.00 89.06 203 ARG A CA 1
ATOM 1612 C C . ARG A 1 203 ? 33.022 -0.489 -14.494 1.00 89.06 203 ARG A C 1
ATOM 1614 O O . ARG A 1 203 ? 31.846 -0.304 -14.766 1.00 89.06 203 ARG A O 1
ATOM 1621 N N . ASP A 1 204 ? 34.011 0.199 -15.063 1.00 88.06 204 ASP A N 1
ATOM 1622 C CA . ASP A 1 204 ? 33.771 1.339 -15.956 1.00 88.06 204 ASP A CA 1
ATOM 1623 C C . ASP A 1 204 ? 32.924 0.948 -17.177 1.00 88.06 204 ASP A C 1
ATOM 1625 O O . ASP A 1 204 ? 32.063 1.713 -17.596 1.00 88.06 204 ASP A O 1
ATOM 1629 N N . LYS A 1 205 ? 33.114 -0.257 -17.734 1.00 88.81 205 LYS A N 1
ATOM 1630 C CA . LYS A 1 205 ? 32.300 -0.746 -18.858 1.00 88.81 205 LYS A CA 1
ATOM 1631 C C . LYS A 1 205 ? 30.864 -1.050 -18.436 1.00 88.81 205 LYS A C 1
ATOM 1633 O O . LYS A 1 205 ? 29.947 -0.680 -19.159 1.00 88.81 205 LYS A O 1
ATOM 1638 N N . ASN A 1 206 ? 30.675 -1.692 -17.284 1.00 89.81 206 ASN A N 1
ATOM 1639 C CA . ASN A 1 206 ? 29.345 -2.005 -16.757 1.00 89.81 206 ASN A CA 1
ATOM 1640 C C . ASN A 1 206 ? 28.584 -0.718 -16.400 1.00 89.81 206 ASN A C 1
ATOM 1642 O O . ASN A 1 206 ? 27.441 -0.539 -16.800 1.00 89.81 206 ASN A O 1
ATOM 1646 N N . VAL A 1 207 ? 29.243 0.229 -15.732 1.00 89.00 207 VAL A N 1
ATOM 1647 C CA . VAL A 1 207 ? 28.668 1.536 -15.389 1.00 89.00 207 VAL A CA 1
ATOM 1648 C C . VAL A 1 207 ? 28.344 2.354 -16.646 1.00 89.00 207 VAL A C 1
ATOM 1650 O O . VAL A 1 207 ? 27.275 2.950 -16.718 1.00 89.00 207 VAL A O 1
ATOM 1653 N N . ASN A 1 208 ? 29.201 2.336 -17.673 1.00 90.06 208 ASN A N 1
ATOM 1654 C CA . ASN A 1 208 ? 28.903 2.980 -18.959 1.00 90.06 208 ASN A CA 1
ATOM 1655 C C . ASN A 1 208 ? 27.687 2.359 -19.661 1.00 90.06 208 ASN A C 1
ATOM 1657 O O . ASN A 1 208 ? 26.955 3.065 -20.354 1.00 90.06 208 ASN A O 1
ATOM 1661 N N . GLU A 1 209 ? 27.454 1.058 -19.490 1.00 90.62 209 GLU A N 1
ATOM 1662 C CA . GLU A 1 209 ? 26.243 0.419 -20.002 1.00 90.62 209 GLU A CA 1
ATOM 1663 C C . GLU A 1 209 ? 24.998 0.886 -19.247 1.00 90.62 209 GLU A C 1
ATOM 1665 O O . GLU A 1 209 ? 24.006 1.243 -19.877 1.00 90.62 209 GLU A O 1
ATOM 1670 N N . VAL A 1 210 ? 25.071 0.979 -17.916 1.00 89.69 210 VAL A N 1
ATOM 1671 C CA . VAL A 1 210 ? 23.982 1.539 -17.099 1.00 89.69 210 VAL A CA 1
ATOM 1672 C C . VAL A 1 210 ? 23.714 3.001 -17.478 1.00 89.69 210 VAL A C 1
ATOM 1674 O O . VAL A 1 210 ? 22.564 3.398 -17.621 1.00 89.69 210 VAL A O 1
ATOM 1677 N N . MET A 1 211 ? 24.750 3.802 -17.741 1.00 88.94 211 MET A N 1
ATOM 1678 C CA . MET A 1 211 ? 24.588 5.176 -18.239 1.00 88.94 211 MET A CA 1
ATOM 1679 C C . MET A 1 211 ? 23.849 5.221 -19.573 1.00 88.94 211 MET A C 1
ATOM 1681 O O . MET A 1 211 ? 22.946 6.037 -19.751 1.00 88.94 211 MET A O 1
ATOM 1685 N N . ARG A 1 212 ? 24.199 4.319 -20.495 1.00 89.44 212 ARG A N 1
ATOM 1686 C CA . ARG A 1 212 ? 23.539 4.198 -21.796 1.00 89.44 212 ARG A CA 1
ATOM 1687 C C . ARG A 1 212 ? 22.074 3.797 -21.650 1.00 89.44 212 ARG A C 1
ATOM 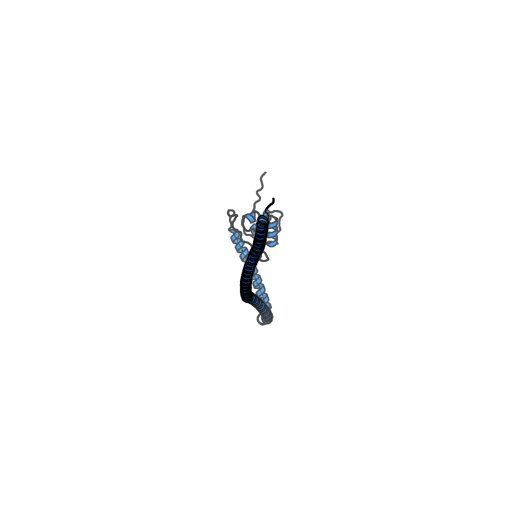1689 O O . ARG A 1 212 ? 21.232 4.372 -22.333 1.00 89.44 212 ARG A O 1
ATOM 1696 N N . LEU A 1 213 ? 21.783 2.850 -20.758 1.00 89.62 213 LEU A N 1
ATOM 1697 C CA . LEU A 1 213 ? 20.423 2.442 -20.410 1.00 89.62 213 LEU A CA 1
ATOM 1698 C C . LEU A 1 213 ? 19.610 3.637 -19.894 1.00 89.62 213 LEU A C 1
ATOM 1700 O O . LEU A 1 213 ? 18.511 3.880 -20.380 1.00 89.62 213 LEU A O 1
ATOM 1704 N N . CYS A 1 214 ? 20.181 4.430 -18.986 1.00 87.50 214 CYS A N 1
ATOM 1705 C CA . CYS A 1 214 ? 19.549 5.632 -18.444 1.00 87.50 214 CYS A CA 1
ATOM 1706 C C . CYS A 1 214 ? 19.436 6.791 -19.449 1.00 87.50 214 CYS A C 1
ATOM 1708 O O . CYS A 1 214 ? 18.885 7.824 -19.090 1.00 87.50 214 CYS A O 1
ATOM 1710 N N . GLY A 1 215 ? 19.959 6.669 -20.675 1.00 85.56 215 GLY A N 1
ATOM 1711 C CA . GLY A 1 215 ? 19.956 7.740 -21.681 1.00 85.56 215 GLY A CA 1
ATOM 1712 C C . GLY A 1 215 ? 21.031 8.815 -21.473 1.00 85.56 215 GLY A C 1
ATOM 1713 O O . GLY A 1 215 ? 21.056 9.818 -22.189 1.00 85.56 215 GLY A O 1
ATOM 1714 N N . VAL A 1 216 ? 21.950 8.617 -20.528 1.00 86.56 216 VAL A N 1
ATOM 1715 C CA . VAL A 1 216 ? 23.029 9.561 -20.219 1.00 86.56 216 VAL A CA 1
ATOM 1716 C C . VAL A 1 216 ? 24.097 9.499 -21.316 1.00 86.56 216 VAL A C 1
ATOM 1718 O O . VAL A 1 216 ? 24.612 8.437 -21.657 1.00 86.56 216 VAL A O 1
ATOM 1721 N N . ARG A 1 217 ? 24.459 10.657 -21.883 1.00 81.38 217 ARG A N 1
ATOM 1722 C CA . ARG A 1 217 ? 25.366 10.759 -23.049 1.00 81.38 217 ARG A CA 1
ATOM 1723 C C . ARG A 1 217 ? 26.859 10.714 -22.709 1.00 81.38 217 ARG A C 1
ATOM 1725 O O . ARG A 1 217 ? 27.698 10.844 -23.599 1.00 81.38 217 ARG A O 1
ATOM 1732 N N . PHE A 1 218 ? 27.200 10.578 -21.434 1.00 79.19 218 PHE A N 1
ATOM 1733 C CA . PHE A 1 218 ? 28.576 10.612 -20.951 1.00 79.19 218 PHE A CA 1
ATOM 1734 C C . PHE A 1 218 ? 29.147 9.204 -20.824 1.00 79.19 218 PHE A C 1
ATOM 1736 O O . PHE A 1 218 ? 28.418 8.235 -20.634 1.00 79.19 218 PHE A O 1
ATOM 1743 N N . GLN A 1 219 ? 30.469 9.098 -20.924 1.00 76.88 219 GLN A N 1
ATOM 1744 C CA . GLN A 1 219 ? 31.186 7.846 -20.717 1.00 76.88 219 GLN A CA 1
ATOM 1745 C C . GLN A 1 219 ? 32.350 8.084 -19.763 1.00 76.88 219 GLN A C 1
ATOM 1747 O O . GLN A 1 219 ? 33.108 9.046 -19.908 1.00 76.88 219 GLN A O 1
ATOM 1752 N N . LEU A 1 220 ? 32.519 7.176 -18.809 1.00 77.38 220 LEU A N 1
ATOM 1753 C CA . LEU A 1 220 ? 33.722 7.069 -18.003 1.00 77.38 220 LEU A CA 1
ATOM 1754 C C . LEU A 1 220 ? 34.867 6.617 -18.909 1.00 77.38 220 LEU A C 1
ATOM 1756 O O . LEU A 1 220 ? 34.903 5.480 -19.387 1.00 77.38 220 LEU A O 1
ATOM 1760 N N . VAL A 1 221 ? 35.811 7.525 -19.148 1.00 75.94 221 VAL A N 1
ATOM 1761 C CA . VAL A 1 221 ? 37.062 7.225 -19.845 1.00 75.94 221 VAL A CA 1
ATOM 1762 C C . VAL A 1 221 ? 38.140 6.984 -18.801 1.00 75.94 221 VAL A C 1
ATOM 1764 O O . VAL A 1 221 ? 38.500 7.876 -18.031 1.00 75.94 221 VAL A O 1
ATOM 1767 N N . ARG A 1 222 ? 38.703 5.775 -18.801 1.00 61.72 222 ARG A N 1
ATOM 1768 C CA . ARG A 1 222 ? 39.850 5.436 -17.960 1.00 61.72 222 ARG A CA 1
ATOM 1769 C C . ARG A 1 222 ? 41.044 6.278 -18.418 1.00 61.72 222 ARG A C 1
ATOM 1771 O O . ARG A 1 222 ? 41.618 6.012 -19.476 1.00 61.72 222 ARG A O 1
ATOM 1778 N N . ARG A 1 223 ? 41.431 7.303 -17.650 1.00 55.75 223 ARG A N 1
ATOM 1779 C CA . ARG A 1 223 ? 42.707 7.993 -17.886 1.00 55.75 223 ARG A CA 1
ATOM 1780 C C . ARG A 1 223 ? 43.813 6.965 -17.665 1.00 55.75 223 ARG A C 1
ATOM 1782 O O . ARG A 1 223 ? 44.038 6.535 -16.537 1.00 55.75 223 ARG A O 1
ATOM 1789 N N . ARG A 1 224 ? 44.485 6.542 -18.741 1.00 46.03 224 ARG A N 1
ATOM 1790 C CA . ARG A 1 224 ? 45.771 5.851 -18.615 1.00 46.03 224 ARG A CA 1
ATOM 1791 C C . ARG A 1 224 ? 46.694 6.820 -17.883 1.00 46.03 224 ARG A C 1
ATOM 1793 O O . ARG A 1 224 ? 47.003 7.878 -18.421 1.00 46.03 224 ARG A O 1
ATOM 1800 N N . SER A 1 225 ? 47.089 6.487 -16.660 1.00 44.31 225 SER A N 1
ATOM 1801 C CA . SER A 1 225 ? 48.244 7.113 -16.031 1.00 44.31 225 SER A CA 1
ATOM 1802 C C . SER A 1 225 ? 49.443 6.806 -16.925 1.00 44.31 225 SER A C 1
ATOM 1804 O O . SER A 1 225 ? 49.906 5.668 -16.971 1.00 44.31 225 SER A O 1
ATOM 1806 N N . SER A 1 226 ? 49.877 7.788 -17.710 1.00 42.84 226 SER A N 1
ATOM 1807 C CA . SER A 1 226 ? 51.178 7.761 -18.366 1.00 42.84 226 SER A CA 1
ATOM 1808 C C . SER A 1 226 ? 52.236 7.750 -17.266 1.00 42.84 226 SER A C 1
ATOM 1810 O O . SER A 1 226 ? 52.415 8.757 -16.580 1.00 42.84 226 SER A O 1
ATOM 1812 N N . SER A 1 227 ? 52.837 6.584 -17.044 1.00 38.59 227 SER A N 1
ATOM 1813 C CA . SER A 1 227 ? 54.126 6.440 -16.363 1.00 38.59 227 SER A CA 1
ATOM 1814 C C . SER A 1 227 ? 55.240 6.622 -17.381 1.00 38.59 227 SER A C 1
ATOM 1816 O O . SER A 1 227 ? 55.045 6.136 -18.519 1.00 38.59 227 SER A O 1
#

pLDDT: mean 84.34, std 11.14, range [34.81, 94.25]

Secondary structure (DSSP, 8-state):
-----SHHHHHHHHHHHHHHHHHHHHHHHHHHHHHHHHHHHHHHHHHHHHHHHHHHHHHHHHHHHHHHHHHHHHHHHHHHHHHHHHHHHHHHHHHHHHHHHHHHHHHHHHHHHS-HHHHHHHHHHHHHHHHHHHHHHHHHHHHHHTT--TT-TTSBPPP---TTS---TT--SBHHHHHH--HHHHHHHHHHH-TTS---S-HHHHHHHHHHHTT------------

Foldseek 3Di:
DDDDDPPVVVVVVVVVVVVVVVVVVVVVVVVVVVVVVVVVVVVVVVVVVVVVVVVVVVVVVVVVVVVVVVVVVCVVCCVVVVVVVVVVVVVVVVVVVVVVVCVVVCVVCVCVVPPVVRVVVVVVVVVVVLVVVLVVQLVVLLVVQQPDDPVCQVDFRRFHAWPVRDGDPLDDGGNVCLVVPDLVSLVVCCCGHPVVDDRDPDSQVSSQVVCVSSNHPDGDDPPPPDD

Sequence (227 aa):
MATSHPITQNVITELNRSLMTLQGTLGSLGEEQVQRIRDDAQAYLQTQIQSVNAKMGQSEEAQNAQVEELKQLFKRVFEEELVKELKKLIEAEVLQEIDDLVKAEVAKNLPEYLPQELQAEMLRHEAELADLEKQLHNSESARANAQLSLGDLEAPLQPLYDAKGEIHPAFPKNLGELFSMTDENARTLLRDYRPEYQITDSRDKNVNEVMRLCGVRFQLVRRRSSS